Protein AF-A0A3L7NU01-F1 (afdb_monomer_lite)

Structure (mmCIF, N/CA/C/O backbone):
data_AF-A0A3L7NU01-F1
#
_entry.id   AF-A0A3L7NU01-F1
#
loop_
_atom_site.group_PDB
_atom_site.id
_atom_site.type_symbol
_atom_site.label_atom_id
_atom_site.label_alt_id
_atom_site.label_comp_id
_atom_site.label_asym_id
_atom_site.label_entity_id
_atom_site.label_seq_id
_atom_site.pdbx_PDB_ins_code
_atom_site.Cartn_x
_atom_site.Cartn_y
_atom_site.Cartn_z
_atom_site.occupancy
_atom_site.B_iso_or_equiv
_atom_site.auth_seq_id
_atom_site.auth_comp_id
_atom_site.auth_asym_id
_atom_site.auth_atom_id
_atom_site.pdbx_PDB_model_num
ATOM 1 N N . MET A 1 1 ? -46.363 -52.129 36.713 1.00 43.06 1 MET A N 1
ATOM 2 C CA . MET A 1 1 ? -45.275 -52.784 37.466 1.00 43.06 1 MET A CA 1
ATOM 3 C C . MET A 1 1 ? -44.381 -51.685 37.993 1.00 43.06 1 MET A C 1
ATOM 5 O O . MET A 1 1 ? -43.862 -50.905 37.210 1.00 43.06 1 MET A O 1
ATOM 9 N N . ASN A 1 2 ? -44.330 -51.573 39.316 1.00 46.56 2 ASN A N 1
ATOM 10 C CA . ASN A 1 2 ? -43.552 -50.585 40.047 1.00 46.56 2 ASN A CA 1
ATOM 11 C C . ASN A 1 2 ? -42.087 -51.021 40.077 1.00 46.56 2 ASN A C 1
ATOM 13 O O . ASN A 1 2 ? -41.816 -52.174 40.406 1.00 46.56 2 ASN A O 1
ATOM 17 N N . SER A 1 3 ? -41.156 -50.103 39.829 1.00 49.66 3 SER A N 1
ATOM 18 C CA . SER A 1 3 ? -39.856 -50.097 40.503 1.00 49.66 3 SER A CA 1
ATOM 19 C C . SER A 1 3 ? -39.344 -48.665 40.614 1.00 49.66 3 SER A C 1
ATOM 21 O O . SER A 1 3 ? -39.053 -47.995 39.629 1.00 49.66 3 SER A O 1
ATOM 23 N N . ASN A 1 4 ? -39.316 -48.227 41.868 1.00 46.47 4 ASN A N 1
ATOM 24 C CA . ASN A 1 4 ? -38.556 -47.108 42.400 1.00 46.47 4 ASN A CA 1
ATOM 25 C C . ASN A 1 4 ? -37.048 -47.330 42.175 1.00 46.47 4 ASN A C 1
ATOM 27 O O . ASN A 1 4 ? -36.633 -48.481 42.052 1.00 46.47 4 ASN A O 1
ATOM 31 N N . VAL A 1 5 ? -36.251 -46.253 42.270 1.00 43.66 5 VAL A N 1
ATOM 32 C CA . VAL A 1 5 ? -35.108 -46.086 43.20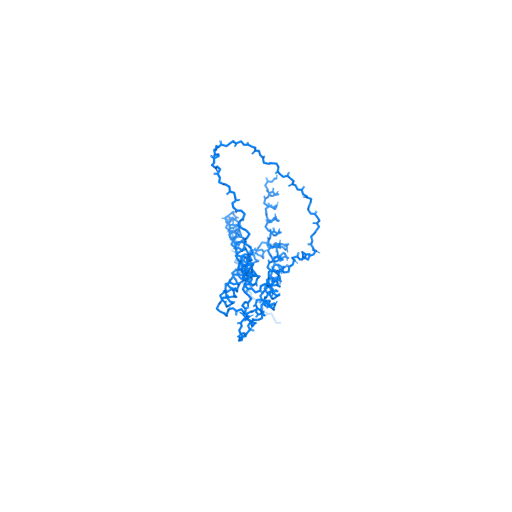9 1.00 43.66 5 VAL A CA 1
ATOM 33 C C . VAL A 1 5 ? -34.009 -45.161 42.634 1.00 43.66 5 VAL A C 1
ATOM 35 O O . VAL A 1 5 ? -33.310 -45.499 41.689 1.00 43.66 5 VAL A O 1
ATOM 38 N N . VAL A 1 6 ? -33.864 -44.024 43.334 1.00 42.28 6 VAL A N 1
ATOM 39 C CA . VAL A 1 6 ? -32.637 -43.286 43.728 1.00 42.28 6 VAL A CA 1
ATOM 40 C C . VAL A 1 6 ? -31.971 -42.292 42.758 1.00 42.28 6 VAL A C 1
ATOM 42 O O . VAL A 1 6 ? -31.114 -42.599 41.940 1.00 42.28 6 VAL A O 1
ATOM 45 N N . VAL A 1 7 ? -32.354 -41.036 43.007 1.00 45.34 7 VAL A N 1
ATOM 46 C CA . VAL A 1 7 ? -31.553 -39.805 43.145 1.00 45.34 7 VAL A CA 1
ATOM 47 C C . VAL A 1 7 ? -30.030 -39.994 43.236 1.00 45.34 7 VAL A C 1
ATOM 49 O O . VAL A 1 7 ? -29.530 -40.583 44.190 1.00 45.34 7 VAL A O 1
ATOM 52 N N . LEU A 1 8 ? -29.294 -39.292 42.370 1.00 38.53 8 LEU A N 1
ATOM 53 C CA . LEU A 1 8 ? -27.986 -38.737 42.721 1.00 38.53 8 LEU A CA 1
ATOM 54 C C . LEU A 1 8 ? -27.921 -37.270 42.268 1.00 38.53 8 LEU A C 1
ATOM 56 O O . LEU A 1 8 ? -27.623 -36.953 41.121 1.00 38.53 8 LEU A O 1
ATOM 60 N N . MET A 1 9 ? -28.249 -36.380 43.203 1.00 48.00 9 MET A N 1
ATOM 61 C CA . MET A 1 9 ? -27.916 -34.957 43.155 1.00 48.00 9 MET A CA 1
ATOM 62 C C . MET A 1 9 ? -26.399 -34.819 43.318 1.00 48.00 9 MET A C 1
ATOM 64 O O . MET A 1 9 ? -25.886 -34.985 44.423 1.00 48.00 9 MET A O 1
ATOM 68 N N . ILE A 1 10 ? -25.686 -34.508 42.236 1.00 47.97 10 ILE A N 1
ATOM 69 C CA . ILE A 1 10 ? -24.324 -33.973 42.316 1.00 47.97 10 ILE A CA 1
ATOM 70 C C . ILE A 1 10 ? -24.407 -32.483 41.992 1.00 47.97 10 ILE A C 1
ATOM 72 O O . ILE A 1 10 ? -24.297 -32.058 40.844 1.00 47.97 10 ILE A O 1
ATOM 76 N N . SER A 1 11 ? -24.608 -31.687 43.035 1.00 46.66 11 SER A N 1
ATOM 77 C CA . SER A 1 11 ? -24.419 -30.241 43.001 1.00 46.66 11 SER A CA 1
ATOM 78 C C . SER A 1 11 ? -22.919 -29.949 43.067 1.00 46.66 11 SER A C 1
ATOM 80 O O . SER A 1 11 ? -22.377 -29.745 44.152 1.00 46.66 11 SER A O 1
ATOM 82 N N . VAL A 1 12 ? -22.221 -29.942 41.925 1.00 46.53 12 VAL A N 1
ATOM 83 C CA . VAL A 1 12 ? -20.895 -29.308 41.865 1.00 46.53 12 VAL A CA 1
ATOM 84 C C . VAL A 1 12 ? -21.121 -27.811 41.718 1.00 46.53 12 VAL A C 1
ATOM 86 O O . VAL A 1 12 ? -21.332 -27.296 40.623 1.00 46.53 12 VAL A O 1
ATOM 89 N N . GLY A 1 13 ? -21.106 -27.110 42.849 1.00 44.59 13 GLY A N 1
ATOM 90 C CA . GLY A 1 13 ? -20.962 -25.664 42.860 1.00 44.59 13 GLY A CA 1
ATOM 91 C C . GLY A 1 13 ? -19.586 -25.290 42.320 1.00 44.59 13 GLY A C 1
ATOM 92 O O . GLY A 1 13 ? -18.616 -25.263 43.072 1.00 44.59 13 GLY A O 1
ATOM 93 N N . LEU A 1 14 ? -19.498 -24.977 41.026 1.00 42.03 14 LEU A N 1
ATOM 94 C CA . LEU A 1 14 ? -18.455 -24.084 40.534 1.00 42.03 14 LEU A CA 1
ATOM 95 C C . LEU A 1 14 ? -18.899 -22.653 40.828 1.00 42.03 14 LEU A C 1
ATOM 97 O O . LEU A 1 14 ? -19.423 -21.945 39.972 1.00 42.03 14 LEU A O 1
ATOM 101 N N . SER A 1 15 ? -18.667 -22.222 42.063 1.00 46.59 15 SER A N 1
ATOM 102 C CA . SER A 1 15 ? -18.513 -20.801 42.344 1.00 46.59 15 SER A CA 1
ATOM 103 C C . SER A 1 15 ? -17.191 -20.372 41.716 1.00 46.59 15 SER A C 1
ATOM 105 O O . SER A 1 15 ? -16.146 -20.408 42.361 1.00 46.59 15 SER A O 1
ATOM 107 N N . ALA A 1 16 ? -17.221 -20.019 40.431 1.00 43.09 16 ALA A N 1
ATOM 108 C CA . ALA A 1 16 ? -16.143 -19.258 39.827 1.00 43.09 16 ALA A CA 1
ATOM 109 C C . ALA A 1 16 ? -16.146 -17.884 40.500 1.00 43.09 16 ALA A C 1
ATOM 111 O O . ALA A 1 16 ? -16.903 -16.986 40.139 1.00 43.09 16 ALA A O 1
ATOM 112 N N . SER A 1 17 ? -15.330 -17.734 41.537 1.00 42.94 17 SER A N 1
ATOM 113 C CA . SER A 1 17 ? -14.959 -16.436 42.076 1.00 42.94 17 SER A CA 1
ATOM 114 C C . SER A 1 17 ? -14.142 -15.697 41.015 1.00 42.94 17 SER A C 1
ATOM 116 O O . SER A 1 17 ? -12.916 -15.712 41.039 1.00 42.94 17 SER A O 1
ATOM 118 N N . VAL A 1 18 ? -14.827 -15.057 40.064 1.00 47.28 18 VAL A N 1
ATOM 119 C CA . VAL A 1 18 ? -14.251 -14.020 39.201 1.00 47.28 18 VAL A CA 1
ATOM 120 C C . VAL A 1 18 ? -14.257 -12.727 40.011 1.00 4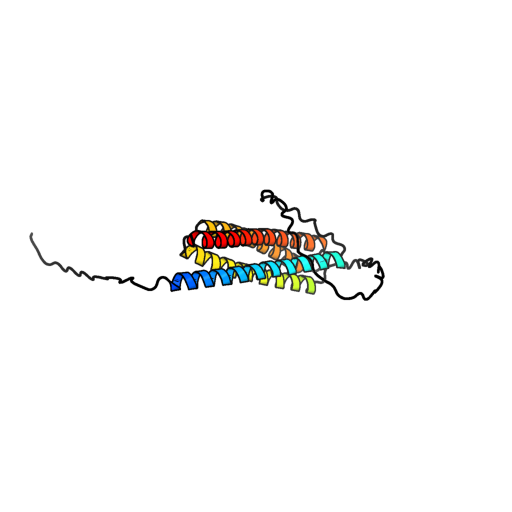7.28 18 VAL A C 1
ATOM 122 O O . VAL A 1 18 ? -15.069 -11.831 39.811 1.00 47.28 18 VAL A O 1
ATOM 125 N N . ALA A 1 19 ? -13.390 -12.668 41.015 1.00 46.78 19 ALA A N 1
ATOM 126 C CA . ALA A 1 19 ? -13.180 -11.476 41.817 1.00 46.78 19 ALA A CA 1
ATOM 127 C C . ALA A 1 19 ? -11.696 -11.114 41.747 1.00 46.78 19 ALA A C 1
ATOM 129 O O . ALA A 1 19 ? -10.868 -11.725 42.414 1.00 46.78 19 ALA A O 1
ATOM 130 N N . GLY A 1 20 ? -11.383 -10.111 40.920 1.00 44.59 20 GLY A N 1
ATOM 131 C CA . GLY A 1 20 ? -10.143 -9.341 41.029 1.00 44.59 20 GLY A CA 1
ATOM 132 C C . GLY A 1 20 ? -8.991 -9.735 40.102 1.00 44.59 20 GLY A C 1
ATOM 133 O O . GLY A 1 20 ? -7.908 -10.039 40.583 1.00 44.59 20 GLY A O 1
ATOM 134 N N . ALA A 1 21 ? -9.178 -9.648 38.783 1.00 47.44 21 ALA A N 1
ATOM 135 C CA . ALA A 1 21 ? -8.068 -9.541 37.824 1.00 47.44 21 ALA A CA 1
ATOM 136 C C . ALA A 1 21 ? -8.483 -8.742 36.569 1.00 47.44 21 ALA A C 1
ATOM 138 O O . ALA A 1 21 ? -8.268 -9.181 35.449 1.00 47.44 21 ALA A O 1
ATOM 139 N N . ALA A 1 22 ? -9.146 -7.594 36.741 1.00 49.34 22 ALA A N 1
ATOM 140 C CA . ALA A 1 22 ? -9.715 -6.823 35.627 1.00 49.34 22 ALA A CA 1
ATOM 141 C C . ALA A 1 22 ? -9.116 -5.425 35.331 1.00 49.34 22 ALA A C 1
ATOM 143 O O . ALA A 1 22 ? -9.451 -4.900 34.274 1.00 49.34 22 ALA A O 1
ATOM 144 N N . PRO A 1 23 ? -8.228 -4.798 36.137 1.00 48.06 23 PRO A N 1
ATOM 145 C CA . PRO A 1 23 ? -7.626 -3.528 35.709 1.00 48.06 23 PRO A CA 1
ATOM 146 C C . PRO A 1 23 ? -6.405 -3.712 34.784 1.00 48.06 23 PRO A C 1
ATOM 148 O O . PRO A 1 23 ? -6.137 -2.859 33.945 1.00 48.06 23 PRO A O 1
ATOM 151 N N . ASP A 1 24 ? -5.678 -4.831 34.892 1.00 54.47 24 ASP A N 1
ATOM 152 C CA . ASP A 1 24 ? -4.425 -5.056 34.144 1.00 54.47 24 ASP A CA 1
ATOM 153 C C . ASP A 1 24 ? -4.649 -5.674 32.748 1.00 54.47 24 ASP A C 1
ATOM 155 O O . ASP A 1 24 ? -3.907 -5.385 31.811 1.00 54.47 24 ASP A O 1
ATOM 159 N N . ALA A 1 25 ? -5.706 -6.479 32.569 1.00 55.03 25 ALA A N 1
ATOM 160 C CA . ALA A 1 25 ? -6.044 -7.055 31.264 1.00 55.03 25 ALA A CA 1
ATOM 161 C C . ALA A 1 25 ? -6.378 -5.956 30.242 1.00 55.03 25 ALA A C 1
ATOM 163 O O . ALA A 1 25 ? -5.785 -5.927 29.168 1.00 55.03 25 ALA A O 1
ATOM 164 N N . GLY A 1 26 ? -7.224 -4.987 30.613 1.00 54.28 26 GLY A N 1
ATOM 165 C CA . GLY A 1 26 ? -7.547 -3.843 29.754 1.00 54.28 26 GLY A CA 1
ATOM 166 C C . GLY A 1 26 ? -6.338 -2.951 29.447 1.00 54.28 26 GLY A C 1
ATOM 167 O O . GLY A 1 26 ? -6.179 -2.504 28.313 1.00 54.28 26 GLY A O 1
ATOM 168 N N . ALA A 1 27 ? -5.436 -2.741 30.414 1.00 58.25 27 ALA A N 1
ATOM 169 C CA . ALA A 1 27 ? -4.220 -1.948 30.214 1.00 58.25 27 ALA A CA 1
ATOM 170 C C . ALA A 1 27 ? -3.219 -2.630 29.260 1.00 58.25 27 ALA A C 1
ATOM 172 O O . ALA A 1 27 ? -2.665 -1.985 28.368 1.00 58.25 27 ALA A O 1
ATOM 173 N N . LYS A 1 28 ? -3.019 -3.949 29.394 1.00 60.44 28 LYS A N 1
ATOM 174 C CA . LYS A 1 28 ? -2.179 -4.748 28.482 1.00 60.44 28 LYS A CA 1
ATOM 175 C C . LYS A 1 28 ? -2.759 -4.835 27.077 1.00 60.44 28 LYS A C 1
ATOM 177 O O . LYS A 1 28 ? -2.008 -4.806 26.098 1.00 60.44 28 LYS A O 1
ATOM 182 N N . ALA A 1 29 ? -4.080 -4.927 26.977 1.00 60.31 29 ALA A N 1
ATOM 183 C CA . ALA A 1 29 ? -4.765 -5.018 25.702 1.00 60.31 29 ALA A CA 1
ATOM 184 C C . ALA A 1 29 ? -4.715 -3.670 24.948 1.00 60.31 29 ALA A C 1
ATOM 186 O O . ALA A 1 29 ? -4.251 -3.634 23.807 1.00 60.31 29 ALA A O 1
ATOM 187 N N . ARG A 1 30 ? -4.970 -2.544 25.639 1.00 66.56 30 ARG A N 1
ATOM 188 C CA . ARG A 1 30 ? -4.733 -1.179 25.118 1.00 66.56 30 ARG A CA 1
ATOM 189 C C . ARG A 1 30 ? -3.277 -0.947 24.698 1.00 66.56 30 ARG A C 1
ATOM 191 O O . ARG A 1 30 ? -3.017 -0.427 23.616 1.00 66.56 30 ARG A O 1
ATOM 198 N N . GLY A 1 31 ? -2.310 -1.378 25.513 1.00 71.50 31 GLY A N 1
ATOM 199 C CA . GLY A 1 31 ? -0.884 -1.263 25.184 1.00 71.50 31 GLY A CA 1
ATOM 200 C C . GLY A 1 31 ? -0.494 -2.046 23.924 1.00 71.50 31 GLY A C 1
ATOM 201 O O . GLY A 1 31 ? 0.266 -1.550 23.091 1.00 71.50 31 GLY A O 1
ATOM 202 N N . SER A 1 32 ? -1.059 -3.243 23.749 1.00 71.19 32 SER A N 1
ATOM 203 C CA . SER A 1 32 ? -0.844 -4.068 22.555 1.00 71.19 32 SER A CA 1
ATOM 204 C C . SER A 1 32 ? -1.451 -3.423 21.310 1.00 71.19 32 SER A C 1
ATOM 206 O O . SER A 1 32 ? -0.810 -3.393 20.261 1.00 71.19 32 SER A O 1
ATOM 208 N N . TYR A 1 33 ? -2.653 -2.857 21.427 1.00 77.31 33 TYR A N 1
ATOM 209 C CA . TYR A 1 33 ? -3.304 -2.162 20.323 1.00 77.31 33 TYR A CA 1
ATOM 210 C C . TYR A 1 33 ? -2.505 -0.941 19.852 1.00 77.31 33 TYR A C 1
ATOM 212 O O . TYR A 1 33 ? -2.214 -0.819 18.661 1.00 77.31 33 TYR A O 1
ATOM 220 N N . ASN A 1 34 ? -2.061 -0.096 20.788 1.00 77.69 34 ASN A N 1
ATOM 221 C CA . ASN A 1 34 ? -1.233 1.078 20.493 1.00 77.69 34 ASN A CA 1
ATOM 222 C C . ASN A 1 34 ? 0.090 0.694 19.819 1.00 77.69 34 ASN A C 1
ATOM 224 O O . ASN A 1 34 ? 0.524 1.350 18.870 1.00 77.69 34 ASN A O 1
ATOM 228 N N . PHE A 1 35 ? 0.713 -0.404 20.255 1.00 80.62 35 PHE A N 1
ATOM 229 C CA . PHE A 1 35 ? 1.929 -0.917 19.627 1.00 80.62 35 PHE A CA 1
ATOM 230 C C . PHE A 1 35 ? 1.696 -1.330 18.166 1.00 80.62 35 PHE A C 1
ATOM 232 O O . PHE A 1 35 ? 2.491 -0.978 17.287 1.00 80.62 35 PHE A O 1
ATOM 239 N N . TYR A 1 36 ? 0.614 -2.064 17.884 1.00 82.69 36 TYR A N 1
ATOM 240 C CA . TYR A 1 36 ? 0.319 -2.510 16.521 1.00 82.69 36 TYR A CA 1
ATOM 241 C C . TYR A 1 36 ? -0.104 -1.371 15.607 1.00 82.69 36 TYR A C 1
ATOM 243 O O . TYR A 1 36 ? 0.368 -1.346 14.477 1.00 82.69 36 TYR A O 1
ATOM 251 N N . SER A 1 37 ? -0.882 -0.418 16.117 1.00 82.25 37 SER A N 1
ATOM 252 C CA . SER A 1 37 ? -1.244 0.823 15.429 1.00 82.25 37 SER A CA 1
ATOM 253 C C . SER A 1 37 ? -0.015 1.638 15.000 1.00 82.25 37 SER A C 1
ATOM 255 O O . SER A 1 37 ? 0.131 2.026 13.837 1.00 82.25 37 SER A O 1
ATOM 257 N N . HIS A 1 38 ? 0.918 1.877 15.925 1.00 86.19 38 HIS A N 1
ATOM 258 C CA . HIS A 1 38 ? 2.113 2.654 15.611 1.00 86.19 38 HIS A CA 1
ATOM 259 C C . HIS A 1 38 ? 3.001 1.915 14.598 1.00 86.19 38 HIS A C 1
ATOM 261 O O . HIS A 1 38 ? 3.530 2.503 13.653 1.00 86.19 38 HIS A O 1
ATOM 267 N N . SER A 1 39 ? 3.107 0.592 14.752 1.00 85.50 39 SER A N 1
ATOM 268 C CA . SER A 1 39 ? 3.848 -0.263 13.822 1.00 85.50 39 SER A CA 1
ATOM 269 C C . SER A 1 39 ? 3.220 -0.288 12.423 1.00 85.50 39 SER A C 1
ATOM 271 O O . SER A 1 39 ? 3.949 -0.235 11.427 1.00 85.50 39 SER A O 1
ATOM 273 N N . SER A 1 40 ? 1.885 -0.330 12.312 1.00 85.50 40 SER A N 1
ATOM 274 C CA . SER A 1 40 ? 1.198 -0.245 11.020 1.00 85.50 40 SER A CA 1
ATOM 275 C C . SER A 1 40 ? 1.388 1.116 10.373 1.00 85.50 40 SER A C 1
ATOM 277 O O . SER A 1 40 ? 1.691 1.149 9.186 1.00 85.50 40 SER A O 1
ATOM 279 N N . HIS A 1 41 ? 1.302 2.219 11.120 1.00 90.38 41 HIS A N 1
ATOM 280 C CA . HIS A 1 41 ? 1.518 3.561 10.567 1.00 90.38 41 HIS A CA 1
ATOM 281 C C . HIS A 1 41 ? 2.920 3.723 9.951 1.00 90.38 41 HIS A C 1
ATOM 283 O O . HIS A 1 41 ? 3.067 4.214 8.827 1.00 90.38 41 HIS A O 1
ATOM 289 N N . ASN A 1 42 ? 3.953 3.234 10.645 1.00 90.56 42 ASN A N 1
ATOM 290 C CA . ASN A 1 42 ? 5.322 3.237 10.124 1.00 90.56 42 ASN A CA 1
ATOM 291 C C . ASN A 1 42 ? 5.453 2.347 8.878 1.00 90.56 42 ASN A C 1
ATOM 293 O O . ASN A 1 42 ? 6.108 2.725 7.910 1.00 90.56 42 ASN A O 1
ATOM 297 N N . SER A 1 43 ? 4.780 1.194 8.869 1.00 91.94 43 SER A N 1
ATOM 298 C CA . SER A 1 43 ? 4.789 0.277 7.723 1.00 91.94 43 SER A CA 1
ATOM 299 C C . SER A 1 43 ? 4.055 0.858 6.506 1.00 91.94 43 SER A C 1
ATOM 301 O O . SER A 1 43 ? 4.545 0.727 5.390 1.00 91.94 43 SER A O 1
ATOM 303 N N . PHE A 1 44 ? 2.931 1.559 6.700 1.00 94.00 44 PHE A N 1
ATOM 304 C CA . PHE A 1 44 ? 2.251 2.307 5.635 1.00 94.00 44 PHE A CA 1
ATOM 305 C C . PHE A 1 44 ? 3.158 3.379 5.036 1.00 94.00 44 PHE A C 1
ATOM 307 O O . PHE A 1 44 ? 3.257 3.491 3.815 1.00 94.00 44 PHE A O 1
ATOM 314 N N . SER A 1 45 ? 3.844 4.139 5.890 1.00 92.88 45 SER A N 1
ATOM 315 C CA . SER A 1 45 ? 4.779 5.178 5.452 1.00 92.88 45 SER A CA 1
ATOM 316 C C . SER A 1 45 ? 5.943 4.588 4.652 1.00 92.88 45 SER A C 1
ATOM 318 O O . SER A 1 45 ? 6.284 5.119 3.598 1.00 92.88 45 SER A O 1
ATOM 320 N N . SER A 1 46 ? 6.497 3.455 5.098 1.00 93.25 46 SER A N 1
ATOM 321 C CA . SER A 1 46 ? 7.547 2.715 4.383 1.00 93.25 46 SER A CA 1
ATOM 322 C C . SER A 1 46 ? 7.077 2.227 3.012 1.00 93.25 46 SER A C 1
ATOM 324 O O . SER A 1 46 ? 7.687 2.569 2.001 1.00 93.25 46 SER A O 1
ATOM 326 N N . ALA A 1 47 ? 5.933 1.532 2.951 1.00 95.00 47 ALA A N 1
ATOM 327 C CA . ALA A 1 47 ? 5.372 1.019 1.700 1.00 95.00 47 ALA A CA 1
ATOM 328 C C . ALA A 1 47 ? 5.157 2.139 0.672 1.00 95.00 47 ALA A C 1
ATOM 330 O O . ALA A 1 47 ? 5.466 1.997 -0.512 1.00 95.00 47 ALA A O 1
ATOM 331 N N . ARG A 1 48 ? 4.643 3.280 1.145 1.00 95.69 48 ARG A N 1
ATOM 332 C CA . ARG A 1 48 ? 4.426 4.466 0.318 1.00 95.69 48 ARG A CA 1
ATOM 333 C C . ARG A 1 48 ? 5.732 5.102 -0.144 1.00 95.69 48 ARG A C 1
ATOM 335 O O . ARG A 1 48 ? 5.843 5.444 -1.312 1.00 95.69 48 ARG A O 1
ATOM 342 N N . SER A 1 49 ? 6.724 5.203 0.735 1.00 94.75 49 SER A N 1
ATOM 343 C CA . SER A 1 49 ? 8.059 5.695 0.384 1.00 94.75 49 SER A CA 1
ATOM 344 C C . SER A 1 49 ? 8.714 4.824 -0.694 1.00 94.75 49 SER A C 1
ATOM 346 O O . SER A 1 49 ? 9.271 5.353 -1.650 1.00 94.75 49 SER A O 1
ATOM 348 N N . HIS A 1 50 ? 8.600 3.494 -0.597 1.00 94.94 50 HIS A N 1
ATOM 349 C CA . HIS A 1 50 ? 9.138 2.576 -1.605 1.00 94.94 50 HIS A CA 1
ATOM 350 C C . HIS A 1 50 ? 8.461 2.741 -2.970 1.00 94.94 50 HIS A C 1
ATOM 352 O O . HIS A 1 50 ? 9.152 2.870 -3.981 1.00 94.94 50 HIS A O 1
ATOM 358 N N . VAL A 1 51 ? 7.123 2.792 -3.020 1.00 95.81 51 VAL A N 1
ATOM 359 C CA . VAL A 1 51 ? 6.423 2.971 -4.302 1.00 95.81 51 VAL A CA 1
ATOM 360 C C . VAL A 1 51 ? 6.656 4.367 -4.888 1.00 95.81 51 VAL A C 1
ATOM 362 O O . VAL A 1 51 ? 6.907 4.479 -6.082 1.00 95.81 51 VAL A O 1
ATOM 365 N N . GLU A 1 52 ? 6.653 5.425 -4.070 1.00 94.88 52 GLU A N 1
ATOM 366 C CA . GLU A 1 52 ? 6.935 6.798 -4.514 1.00 94.88 52 GLU A CA 1
ATOM 367 C C . GLU A 1 52 ? 8.389 6.932 -5.001 1.00 94.88 52 GLU A C 1
ATOM 369 O O . GLU A 1 52 ? 8.633 7.554 -6.034 1.00 94.88 52 GLU A O 1
ATOM 374 N N . GLY A 1 53 ? 9.344 6.279 -4.331 1.00 94.50 53 GLY A N 1
ATOM 375 C CA . GLY A 1 53 ? 10.741 6.207 -4.765 1.00 94.50 53 GLY A CA 1
ATOM 376 C C . GLY A 1 53 ? 10.902 5.506 -6.114 1.00 94.50 53 GLY A C 1
ATOM 377 O O . GLY A 1 53 ? 11.596 6.014 -6.994 1.00 94.50 53 GLY A O 1
ATOM 378 N N . TYR A 1 54 ? 10.200 4.389 -6.324 1.00 95.56 54 TYR A N 1
ATOM 379 C CA . TYR A 1 54 ? 10.199 3.699 -7.615 1.00 95.56 54 TYR A CA 1
ATOM 380 C C . TYR A 1 54 ? 9.562 4.548 -8.727 1.00 95.56 54 TYR A C 1
ATOM 382 O O . TYR A 1 54 ? 10.096 4.635 -9.832 1.00 95.56 54 TYR A O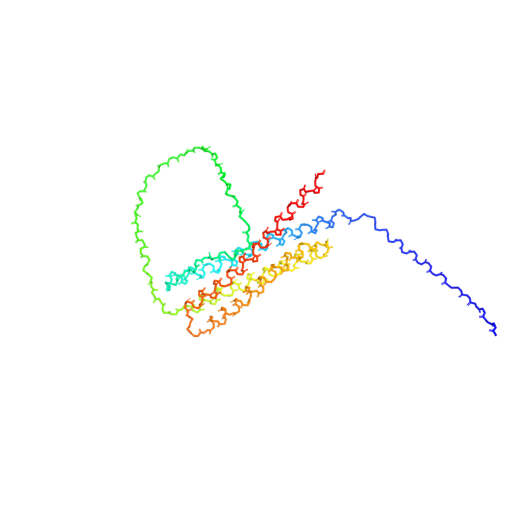 1
ATOM 390 N N . GLN A 1 55 ? 8.460 5.245 -8.438 1.00 95.38 55 GLN A N 1
ATOM 391 C CA . GLN A 1 55 ? 7.858 6.197 -9.376 1.00 95.38 55 GLN A CA 1
ATOM 392 C C . GLN A 1 55 ? 8.811 7.357 -9.710 1.00 95.38 55 GLN A C 1
ATOM 394 O O . GLN A 1 55 ? 8.902 7.745 -10.873 1.00 95.38 55 GLN A O 1
ATOM 399 N N . GLY A 1 56 ? 9.555 7.872 -8.726 1.00 93.62 56 GLY A N 1
ATOM 400 C CA . GLY A 1 56 ? 10.607 8.871 -8.935 1.00 93.62 56 GLY A CA 1
ATOM 401 C C . GLY A 1 56 ? 11.701 8.363 -9.873 1.00 93.62 56 GLY A C 1
ATOM 402 O O . GLY A 1 56 ? 12.007 9.012 -10.868 1.00 93.62 56 GLY A O 1
ATOM 403 N N . TYR A 1 57 ? 12.194 7.144 -9.647 1.00 93.50 57 TYR A N 1
ATOM 404 C CA . TYR A 1 57 ? 13.144 6.492 -10.551 1.00 93.50 57 TYR A CA 1
ATOM 405 C C . TYR A 1 57 ? 12.606 6.386 -11.990 1.00 93.50 57 TYR A C 1
ATOM 407 O O . TYR A 1 57 ? 13.322 6.712 -12.939 1.00 93.50 57 TYR A O 1
ATOM 415 N N . LEU A 1 58 ? 11.342 5.980 -12.169 1.00 92.81 58 LEU A N 1
ATOM 416 C CA . LEU A 1 58 ? 10.714 5.883 -13.492 1.00 92.81 58 LEU A CA 1
ATOM 417 C C . LEU A 1 58 ? 10.572 7.247 -14.179 1.00 92.81 58 LEU A C 1
ATOM 419 O O . LEU A 1 58 ? 10.724 7.357 -15.398 1.00 92.81 58 LEU A O 1
ATOM 423 N N . HIS A 1 59 ? 10.271 8.286 -13.407 1.00 92.31 59 HIS A N 1
ATOM 424 C CA . HIS A 1 59 ? 10.191 9.648 -13.907 1.00 92.31 59 HIS A CA 1
ATOM 425 C C . HIS A 1 59 ? 11.566 10.165 -14.341 1.00 92.31 59 HIS A C 1
ATOM 427 O O . HIS A 1 59 ? 11.724 10.594 -15.483 1.00 92.31 59 HIS A O 1
ATOM 433 N N . ASP A 1 60 ? 12.564 10.063 -13.469 1.00 90.44 60 ASP A N 1
ATOM 434 C CA . ASP A 1 60 ? 13.879 10.668 -13.678 1.00 90.44 60 ASP A CA 1
ATOM 435 C C . ASP A 1 60 ? 14.693 9.917 -14.742 1.00 90.44 60 ASP A C 1
ATOM 437 O O . ASP A 1 60 ? 15.366 10.536 -15.566 1.00 90.44 60 ASP A O 1
ATOM 441 N N . THR A 1 61 ? 14.579 8.585 -14.778 1.00 89.69 61 THR A N 1
ATOM 442 C CA . THR A 1 61 ? 15.356 7.717 -15.684 1.00 89.69 61 THR A CA 1
ATOM 443 C C . THR A 1 61 ? 14.658 7.468 -17.018 1.00 89.69 61 THR A C 1
ATOM 445 O O . THR A 1 61 ? 15.305 7.152 -18.009 1.00 89.69 61 THR A O 1
ATOM 448 N N . HIS A 1 62 ? 13.328 7.570 -17.084 1.00 89.38 62 HIS A N 1
ATOM 449 C CA . HIS A 1 62 ? 12.584 7.222 -18.302 1.00 89.38 62 HIS A CA 1
ATOM 450 C C . HIS A 1 62 ? 11.640 8.329 -18.787 1.00 89.38 62 HIS A C 1
ATOM 452 O O . HIS A 1 62 ? 10.923 8.133 -19.772 1.00 89.38 62 HIS A O 1
ATOM 458 N N . GLY A 1 63 ? 11.620 9.491 -18.126 1.00 87.75 63 GLY A N 1
ATOM 459 C CA . GLY A 1 63 ? 10.775 10.628 -18.497 1.00 87.75 63 GLY A CA 1
ATOM 460 C C . GLY A 1 63 ? 9.278 10.333 -18.398 1.00 87.75 63 GLY A C 1
ATOM 461 O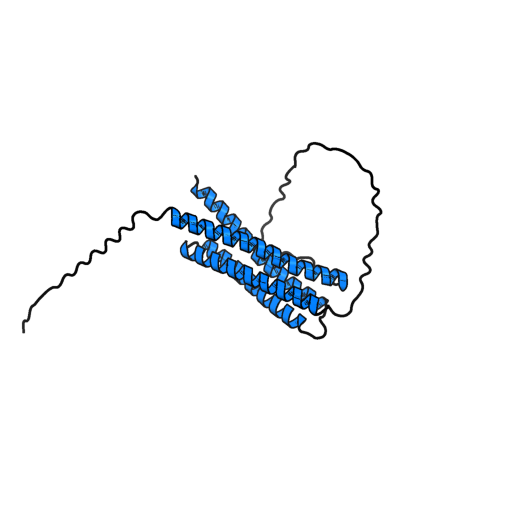 O . GLY A 1 63 ? 8.471 10.964 -19.086 1.00 87.75 63 GLY A O 1
ATOM 462 N N . VAL A 1 64 ? 8.882 9.330 -17.607 1.00 88.50 64 VAL A N 1
ATOM 463 C CA . VAL A 1 64 ? 7.473 8.966 -17.456 1.00 88.50 64 VAL A CA 1
ATOM 464 C C . VAL A 1 64 ? 6.826 9.920 -16.465 1.00 88.50 64 VAL A C 1
ATOM 466 O O . VAL A 1 64 ? 7.165 9.921 -15.287 1.00 88.50 64 VAL A O 1
ATOM 469 N N . ALA A 1 65 ? 5.862 10.715 -16.929 1.00 85.81 65 ALA A N 1
ATOM 470 C CA . ALA A 1 65 ? 5.113 11.614 -16.061 1.00 85.81 65 ALA A CA 1
ATOM 471 C C . ALA A 1 65 ? 4.447 10.840 -14.912 1.00 85.81 65 ALA A C 1
ATOM 473 O O . ALA A 1 65 ? 3.713 9.875 -15.148 1.00 85.81 65 ALA A O 1
ATOM 474 N N . VAL A 1 66 ? 4.672 11.297 -13.680 1.00 82.75 66 VAL A N 1
ATOM 475 C CA . VAL A 1 66 ? 3.939 10.799 -12.516 1.00 82.75 66 VAL A CA 1
ATOM 476 C C . VAL A 1 66 ? 2.494 11.294 -12.641 1.00 82.75 66 VAL A C 1
ATOM 478 O O . VAL A 1 66 ? 2.280 12.505 -12.760 1.00 82.75 66 VAL A O 1
ATOM 481 N N . PRO A 1 67 ? 1.487 10.402 -12.659 1.00 78.69 67 PRO A N 1
ATOM 482 C CA . PRO A 1 67 ? 0.096 10.820 -12.753 1.00 78.69 67 PRO A CA 1
ATOM 483 C C . PRO A 1 67 ? -0.256 11.747 -11.589 1.00 78.69 67 PRO A C 1
ATOM 485 O O . PRO A 1 67 ? 0.005 11.422 -10.429 1.00 78.69 67 PRO A O 1
ATOM 488 N N . ALA A 1 68 ? -0.880 12.889 -11.889 1.00 68.44 68 ALA A N 1
ATOM 489 C CA . ALA A 1 68 ? -1.423 13.752 -10.851 1.00 68.44 68 ALA A CA 1
ATOM 490 C C . ALA A 1 68 ? -2.416 12.943 -10.010 1.00 68.44 68 ALA A C 1
ATOM 492 O O . ALA A 1 68 ? -3.379 12.377 -10.536 1.00 68.44 68 ALA A O 1
ATOM 493 N N . HIS A 1 69 ? -2.168 12.877 -8.705 1.00 58.91 69 HIS A N 1
ATOM 494 C CA . HIS A 1 69 ? -3.039 12.166 -7.785 1.00 58.91 69 HIS A CA 1
ATOM 495 C C . HIS A 1 69 ? -4.422 12.809 -7.831 1.00 58.91 69 HIS A C 1
ATOM 497 O O . HIS A 1 69 ? -4.606 13.949 -7.407 1.00 58.91 69 HIS A O 1
ATOM 503 N N . THR A 1 70 ? -5.399 12.090 -8.374 1.00 43.38 70 THR A N 1
ATOM 504 C CA . THR A 1 70 ? -6.800 12.472 -8.252 1.00 43.38 70 THR A CA 1
ATOM 505 C C . THR A 1 70 ? -7.272 11.849 -6.946 1.00 43.38 70 THR A C 1
ATOM 507 O O . THR A 1 70 ? -7.420 10.626 -6.895 1.00 43.38 70 THR A O 1
ATOM 510 N N . PRO A 1 71 ? -7.450 12.619 -5.855 1.00 43.44 71 PRO A N 1
ATOM 511 C CA . PRO A 1 71 ? -8.054 12.057 -4.660 1.00 43.44 71 PRO A CA 1
ATOM 512 C C . PRO A 1 71 ? -9.418 11.509 -5.078 1.00 43.44 71 PRO A C 1
ATOM 514 O O . PRO A 1 71 ? -10.266 12.255 -5.568 1.00 43.44 71 PRO A O 1
ATOM 517 N N . THR A 1 72 ? -9.618 10.196 -4.945 1.00 37.53 72 THR A N 1
ATOM 518 C CA . THR A 1 72 ? -10.951 9.615 -5.106 1.00 37.53 72 THR A CA 1
ATOM 519 C C . THR A 1 72 ? -11.804 10.251 -4.018 1.00 37.53 72 THR A C 1
ATOM 521 O O . THR A 1 72 ? -11.600 10.009 -2.830 1.00 37.53 72 THR A O 1
ATOM 524 N N . ALA A 1 73 ? -12.668 11.177 -4.431 1.00 35.78 73 ALA A N 1
ATOM 525 C CA . ALA A 1 73 ? -13.455 12.014 -3.549 1.00 35.78 73 ALA A CA 1
ATOM 526 C C . ALA A 1 73 ? -14.448 11.148 -2.766 1.00 35.78 73 ALA A C 1
ATOM 528 O O . ALA A 1 73 ? -15.567 10.879 -3.190 1.00 35.78 73 ALA A O 1
ATOM 529 N N . THR A 1 74 ? -14.031 10.700 -1.590 1.00 41.41 74 THR A N 1
ATOM 530 C CA . THR A 1 74 ? -14.926 10.332 -0.495 1.00 41.41 74 THR A CA 1
ATOM 531 C C . THR A 1 74 ? -14.361 10.939 0.785 1.00 41.41 74 THR A C 1
ATOM 533 O O . THR A 1 74 ? -13.949 10.242 1.704 1.00 41.41 74 THR A O 1
ATOM 536 N N . ALA A 1 75 ? -14.277 12.272 0.818 1.00 32.72 75 ALA A N 1
ATOM 537 C CA . ALA A 1 75 ? -14.080 13.037 2.043 1.00 32.72 75 ALA A CA 1
ATOM 538 C C . ALA A 1 75 ? -14.595 14.477 1.866 1.00 32.72 75 ALA A C 1
ATOM 540 O O . ALA A 1 75 ? -14.198 15.203 0.958 1.00 32.72 75 ALA A O 1
ATOM 541 N N . VAL A 1 76 ? -15.521 14.833 2.754 1.00 37.34 76 VAL A N 1
ATOM 542 C CA . VAL A 1 76 ? -16.124 16.147 3.034 1.00 37.34 76 VAL A CA 1
ATOM 543 C C . VAL A 1 76 ? -15.029 17.201 3.322 1.00 37.34 76 VAL A C 1
ATOM 545 O O . VAL A 1 76 ? -13.969 16.829 3.828 1.00 37.34 76 VAL A O 1
ATOM 548 N N . PRO A 1 77 ? -15.233 18.501 3.014 1.00 39.97 77 PRO A N 1
ATOM 549 C CA . PRO A 1 77 ? -14.171 19.508 3.078 1.00 39.97 77 PRO A CA 1
ATOM 550 C C . PRO A 1 77 ? -13.712 19.795 4.514 1.00 39.97 77 PRO A C 1
ATOM 552 O O . PRO A 1 77 ? -14.511 20.190 5.362 1.00 39.97 77 PRO A O 1
ATOM 555 N N . ALA A 1 78 ? -12.407 19.674 4.767 1.00 35.00 78 ALA A N 1
ATOM 556 C CA . ALA A 1 78 ? -11.774 20.224 5.960 1.00 35.00 78 ALA A CA 1
ATOM 557 C C . ALA A 1 78 ? -11.280 21.645 5.661 1.00 35.00 78 ALA A C 1
ATOM 559 O O . ALA A 1 78 ? -10.437 21.866 4.791 1.00 35.00 78 ALA A O 1
ATOM 560 N N . ALA A 1 79 ? -11.854 22.602 6.384 1.00 34.84 79 ALA A N 1
ATOM 561 C CA . ALA A 1 79 ? -11.459 23.997 6.390 1.00 34.84 79 ALA A CA 1
ATOM 562 C C . ALA A 1 79 ? -9.996 24.166 6.832 1.00 34.84 79 ALA A C 1
ATOM 564 O O . ALA A 1 79 ? -9.531 23.534 7.781 1.00 34.84 79 ALA A O 1
ATOM 565 N N . SER A 1 80 ? -9.294 25.062 6.144 1.00 40.25 80 SER A N 1
ATOM 566 C CA . SER A 1 80 ? -7.925 25.473 6.429 1.00 40.25 80 SER A CA 1
ATOM 567 C C . SER A 1 80 ? -7.816 26.115 7.814 1.00 40.25 80 SER A C 1
ATOM 569 O O . SER A 1 80 ? -8.384 27.180 8.052 1.00 40.25 80 SER A O 1
ATOM 571 N N . VAL A 1 81 ? -7.037 25.513 8.714 1.00 34.50 81 VAL A N 1
ATOM 572 C CA . VAL A 1 81 ? -6.591 26.168 9.950 1.00 34.50 81 VAL A CA 1
ATOM 573 C C . VAL A 1 81 ? -5.149 26.626 9.752 1.00 34.50 81 VAL A C 1
ATOM 575 O O . VAL A 1 81 ? -4.211 25.833 9.783 1.00 34.50 81 VAL A O 1
ATOM 578 N N . SER A 1 82 ? -4.984 27.933 9.541 1.00 40.69 82 SER A N 1
ATOM 579 C CA . SER A 1 82 ? -3.700 28.624 9.666 1.00 40.69 82 SER A CA 1
ATOM 580 C C . SER A 1 82 ? -3.261 28.609 11.128 1.00 40.69 82 SER A C 1
ATOM 582 O O . SER A 1 82 ? -3.867 29.283 11.960 1.00 40.69 82 SER A O 1
ATOM 584 N N . VAL A 1 83 ? -2.185 27.888 11.440 1.00 37.69 83 VAL A N 1
ATOM 585 C CA . VAL A 1 83 ? -1.496 28.011 12.730 1.00 37.69 83 VAL A CA 1
ATOM 586 C C . VAL A 1 83 ? -0.315 28.965 12.577 1.00 37.69 83 VAL A C 1
ATOM 588 O O . VAL A 1 83 ? 0.661 28.697 11.878 1.00 37.69 83 VAL A O 1
ATOM 591 N N . VAL A 1 84 ? -0.440 30.103 13.254 1.00 38.75 84 VAL A N 1
ATOM 592 C CA . VAL A 1 84 ? 0.589 31.123 13.467 1.00 38.75 84 VAL A CA 1
ATOM 593 C C . VAL A 1 84 ? 1.701 30.542 14.352 1.00 38.75 84 VAL A C 1
ATOM 595 O O . VAL A 1 84 ? 1.434 30.086 15.461 1.00 38.75 84 VAL A O 1
ATOM 598 N N . ARG A 1 85 ? 2.957 30.573 13.883 1.00 37.22 85 ARG A N 1
ATOM 599 C CA . ARG A 1 85 ? 4.154 30.277 14.698 1.00 37.22 85 ARG A CA 1
ATOM 600 C C . ARG A 1 85 ? 4.667 31.564 15.364 1.00 37.22 85 ARG A C 1
ATOM 602 O O . ARG A 1 85 ? 4.794 32.569 14.664 1.00 37.22 85 ARG A O 1
ATOM 609 N N . PRO A 1 86 ? 5.013 31.558 16.664 1.00 34.72 86 PRO A N 1
ATOM 610 C CA . PRO A 1 86 ? 5.667 32.695 17.299 1.00 34.72 86 PRO A CA 1
ATOM 611 C C . PRO A 1 86 ? 7.162 32.765 16.949 1.00 34.72 86 PRO A C 1
ATOM 613 O O . PRO A 1 86 ? 7.845 31.750 16.804 1.00 34.72 86 PRO A O 1
ATOM 616 N N . ALA A 1 87 ? 7.641 34.001 16.804 1.00 39.59 87 ALA A N 1
ATOM 617 C CA . ALA A 1 87 ? 9.023 34.387 16.539 1.00 39.59 87 ALA A CA 1
ATOM 618 C C . ALA A 1 87 ? 9.927 34.254 17.779 1.00 39.59 87 ALA A C 1
ATOM 620 O O . ALA A 1 87 ? 9.418 34.279 18.900 1.00 39.59 87 ALA A O 1
ATOM 621 N N . THR A 1 88 ? 11.252 34.175 17.555 1.00 35.12 88 THR A N 1
ATOM 622 C CA . THR A 1 88 ? 12.397 34.967 18.118 1.00 35.12 88 THR A CA 1
ATOM 623 C C . THR A 1 88 ? 13.677 34.082 18.166 1.00 35.12 88 THR A C 1
ATOM 625 O O . THR A 1 88 ? 13.535 32.870 18.304 1.00 35.12 88 THR A O 1
ATOM 628 N N . PRO A 1 89 ? 14.925 34.611 18.186 1.00 39.78 89 PRO A N 1
ATOM 629 C CA . PRO A 1 89 ? 15.644 35.442 17.210 1.00 39.78 89 PRO A CA 1
ATOM 630 C C . PRO A 1 89 ? 16.908 34.742 16.621 1.00 39.78 89 PRO A C 1
ATOM 632 O O . PRO A 1 89 ? 17.320 33.672 17.058 1.00 39.78 89 PRO A O 1
ATOM 635 N N . ALA A 1 90 ? 17.537 35.391 15.632 1.00 42.50 90 ALA A N 1
ATOM 636 C CA . ALA A 1 90 ? 18.748 34.972 14.904 1.00 42.50 90 ALA A CA 1
ATOM 637 C C . ALA A 1 90 ? 20.017 34.782 15.775 1.00 42.50 90 ALA A C 1
ATOM 639 O O . ALA A 1 90 ? 20.108 35.348 16.867 1.00 42.50 90 ALA A O 1
ATOM 640 N N . PRO A 1 91 ? 21.054 34.104 15.236 1.00 44.25 91 PRO A N 1
ATOM 641 C CA . PRO A 1 91 ? 22.170 34.881 14.682 1.00 44.25 91 PRO A CA 1
ATOM 642 C C . PRO A 1 91 ? 22.760 34.390 13.340 1.00 44.25 91 PRO A C 1
ATOM 644 O O . PRO A 1 91 ? 22.887 33.202 13.075 1.00 44.25 91 PRO A O 1
ATOM 647 N N . GLN A 1 92 ? 23.221 35.394 12.584 1.00 34.03 92 GLN A N 1
ATOM 648 C CA . GLN A 1 92 ? 24.393 35.453 11.693 1.00 34.03 92 GLN A CA 1
ATOM 649 C C . GLN A 1 92 ? 24.413 34.723 10.335 1.00 34.03 92 GLN A C 1
ATOM 651 O O . GLN A 1 92 ? 24.883 33.606 10.165 1.00 34.03 92 GLN A O 1
ATOM 656 N N . VAL A 1 93 ? 23.985 35.513 9.345 1.00 46.69 93 VAL A N 1
ATOM 657 C CA . VAL A 1 93 ? 24.613 35.816 8.046 1.00 46.69 93 VAL A CA 1
ATOM 658 C C . VAL A 1 93 ? 25.968 35.142 7.775 1.00 46.69 93 VAL A C 1
ATOM 660 O O . VAL A 1 93 ? 27.010 35.597 8.239 1.00 46.69 93 VAL A O 1
ATOM 663 N N . VAL A 1 94 ? 25.959 34.174 6.862 1.00 36.16 94 VAL A N 1
ATOM 664 C CA . VAL A 1 94 ? 27.021 34.030 5.862 1.00 36.16 94 VAL A CA 1
ATOM 665 C C . VAL A 1 94 ? 26.363 34.029 4.488 1.00 36.16 94 VAL A C 1
ATOM 667 O O . VAL A 1 94 ? 25.602 33.133 4.133 1.00 36.16 94 VAL A O 1
ATOM 670 N N . SER A 1 95 ? 26.613 35.102 3.739 1.00 43.47 95 SER A N 1
ATOM 671 C CA . SER A 1 95 ? 26.266 35.202 2.327 1.00 43.47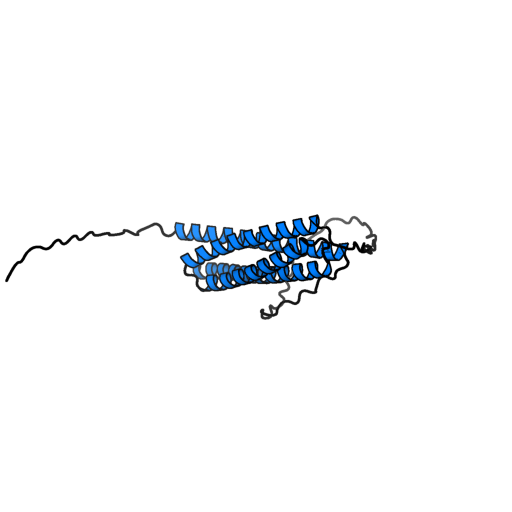 95 SER A CA 1
ATOM 672 C C . SER A 1 95 ? 26.970 34.092 1.561 1.00 43.47 95 SER A C 1
ATOM 674 O O . SER A 1 95 ? 28.196 34.033 1.516 1.00 43.47 95 SER A O 1
ATOM 676 N N . SER A 1 96 ? 26.196 33.238 0.911 1.00 38.03 96 SER A N 1
ATOM 677 C CA . SER A 1 96 ? 26.653 32.473 -0.240 1.00 38.03 96 SER A CA 1
ATOM 678 C C . SER A 1 96 ? 25.571 32.616 -1.296 1.00 38.03 96 SER A C 1
ATOM 680 O O . SER A 1 96 ? 24.439 32.175 -1.120 1.00 38.03 96 SER A O 1
ATOM 682 N N . THR A 1 97 ? 25.912 33.361 -2.341 1.00 40.34 97 THR A N 1
ATOM 683 C CA . THR A 1 97 ? 25.149 33.511 -3.581 1.00 40.34 97 THR A CA 1
ATOM 684 C C . THR A 1 97 ? 24.600 32.159 -4.042 1.00 40.34 97 THR A C 1
ATOM 686 O O . THR A 1 97 ? 25.397 31.231 -4.192 1.00 40.34 97 THR A O 1
ATOM 689 N N . PRO A 1 98 ? 23.289 32.021 -4.309 1.00 40.12 98 PRO A N 1
ATOM 690 C CA . PRO A 1 98 ? 22.793 30.840 -4.988 1.00 40.12 98 PRO A CA 1
ATOM 691 C C . PRO A 1 98 ? 23.230 30.933 -6.449 1.00 40.12 98 PRO A C 1
ATOM 693 O O . PRO A 1 98 ? 22.694 31.718 -7.231 1.00 40.12 98 PRO A O 1
ATOM 696 N N . THR A 1 99 ? 24.229 30.137 -6.819 1.00 39.66 99 THR A N 1
ATOM 697 C CA . THR A 1 99 ? 24.392 29.723 -8.208 1.00 39.66 99 THR A CA 1
ATOM 698 C C . THR A 1 99 ? 23.109 28.985 -8.569 1.00 39.66 99 THR A C 1
ATOM 700 O O . THR A 1 99 ? 22.859 27.894 -8.062 1.00 39.66 99 THR A O 1
ATOM 703 N N . VAL A 1 100 ? 22.262 29.610 -9.388 1.00 43.00 100 VAL A N 1
ATOM 704 C CA . VAL A 1 100 ? 21.167 28.924 -10.072 1.00 43.00 100 VAL A CA 1
ATOM 705 C C . VAL A 1 100 ? 21.842 27.972 -11.050 1.00 43.00 100 VAL A C 1
ATOM 707 O O . VAL A 1 100 ? 22.205 28.347 -12.161 1.00 43.00 100 VAL A O 1
ATOM 710 N N . VAL A 1 101 ? 22.133 26.764 -10.577 1.00 40.22 101 VAL A N 1
ATOM 711 C CA . VAL A 1 101 ? 22.463 25.656 -11.457 1.00 40.22 101 VAL A CA 1
ATOM 712 C C . VAL A 1 101 ? 21.117 25.216 -12.007 1.00 40.22 101 VAL A C 1
ATOM 714 O O . VAL A 1 101 ? 20.337 24.569 -11.309 1.00 40.22 101 VAL A O 1
ATOM 717 N N . ASP A 1 102 ? 20.816 25.653 -13.227 1.00 37.97 102 ASP A N 1
ATOM 718 C CA . ASP A 1 102 ? 19.816 25.017 -14.076 1.00 37.97 102 ASP A CA 1
ATOM 719 C C . ASP A 1 102 ? 20.230 23.548 -14.229 1.00 37.97 102 ASP A C 1
ATOM 721 O O . ASP A 1 102 ? 20.960 23.165 -15.143 1.00 37.97 102 ASP A O 1
ATOM 725 N N . HIS A 1 103 ? 19.800 22.702 -13.293 1.00 38.28 103 HIS A N 1
ATOM 726 C CA . HIS A 1 103 ? 19.727 21.270 -13.512 1.00 38.28 103 HIS A CA 1
ATOM 727 C C . HIS A 1 103 ? 18.539 21.030 -14.440 1.00 38.28 103 HIS A C 1
ATOM 729 O O . HIS A 1 103 ? 17.490 20.533 -14.037 1.00 38.28 103 HIS A O 1
ATOM 735 N N . HIS A 1 104 ? 18.722 21.370 -15.717 1.00 39.44 104 HIS A N 1
ATOM 736 C CA . HIS A 1 104 ? 18.119 20.577 -16.771 1.00 39.44 104 HIS A CA 1
ATOM 737 C C . HIS A 1 104 ? 18.666 19.162 -16.576 1.00 39.44 104 HIS A C 1
ATOM 739 O O . HIS A 1 104 ? 19.751 18.837 -17.051 1.00 39.44 104 HIS A O 1
ATOM 745 N N . ALA A 1 105 ? 17.957 18.360 -15.777 1.00 45.28 105 ALA A N 1
ATOM 746 C CA . ALA A 1 105 ? 18.156 16.928 -15.724 1.00 45.28 105 ALA A CA 1
ATOM 747 C C . ALA A 1 105 ? 17.992 16.441 -17.163 1.00 45.28 105 ALA A C 1
ATOM 749 O O . ALA A 1 105 ? 16.896 16.457 -17.726 1.00 45.28 105 ALA A O 1
ATOM 750 N N . GLU A 1 106 ? 19.118 16.139 -17.796 1.00 41.41 106 GLU A N 1
ATOM 751 C CA . GLU A 1 106 ? 19.160 15.451 -19.068 1.00 41.41 106 GLU A CA 1
ATOM 752 C C . GLU A 1 106 ? 18.472 14.110 -18.821 1.00 41.41 106 GLU A C 1
ATOM 754 O O . GLU A 1 106 ? 19.030 13.230 -18.169 1.00 41.41 106 GLU A O 1
ATOM 759 N N . ILE A 1 107 ? 17.204 14.003 -19.231 1.00 47.81 107 ILE A N 1
ATOM 760 C CA . ILE A 1 107 ? 16.424 12.772 -19.121 1.00 47.81 107 ILE A CA 1
ATOM 761 C C . ILE A 1 107 ? 17.102 11.773 -20.056 1.00 47.81 107 ILE A C 1
ATOM 763 O O . ILE A 1 107 ? 16.811 11.722 -21.256 1.00 47.81 107 ILE A O 1
ATOM 767 N N . ALA A 1 108 ? 18.058 11.021 -19.519 1.00 51.09 108 ALA A N 1
ATOM 768 C CA . ALA A 1 108 ? 18.705 9.935 -20.221 1.00 51.09 108 ALA A CA 1
ATOM 769 C C . ALA A 1 108 ? 17.619 8.903 -20.498 1.00 51.09 108 ALA A C 1
ATOM 771 O O . ALA A 1 108 ? 17.214 8.173 -19.609 1.00 51.09 108 ALA A O 1
ATOM 772 N N . THR A 1 109 ? 17.078 8.886 -21.714 1.00 52.53 109 THR A N 1
ATOM 773 C CA . THR A 1 109 ? 15.986 7.987 -22.098 1.00 52.53 109 THR A CA 1
ATOM 774 C C . THR A 1 109 ? 16.556 6.578 -22.253 1.00 52.53 109 THR A C 1
ATOM 776 O O . THR A 1 109 ? 16.839 6.109 -23.354 1.00 52.53 109 THR A O 1
ATOM 779 N N . HIS A 1 110 ? 16.783 5.902 -21.129 1.00 60.16 110 HIS A N 1
ATOM 780 C CA . HIS A 1 110 ? 17.139 4.491 -21.109 1.00 60.16 110 HIS A CA 1
ATOM 781 C C . HIS A 1 110 ? 15.905 3.691 -21.544 1.00 60.16 110 HIS A C 1
ATOM 783 O O . HIS A 1 110 ? 14.797 3.951 -21.082 1.00 60.16 110 HIS A O 1
ATOM 789 N N . GLY A 1 111 ? 16.063 2.772 -22.499 1.00 75.25 111 GLY A N 1
ATOM 790 C CA . GLY A 1 111 ? 14.937 2.101 -23.159 1.00 75.25 111 GLY A CA 1
ATOM 791 C C . GLY A 1 111 ? 13.989 1.367 -22.200 1.00 75.25 111 GLY A C 1
ATOM 792 O O . GLY A 1 111 ? 12.853 1.795 -22.008 1.00 75.25 111 GLY A O 1
ATOM 793 N N . SER A 1 112 ? 14.441 0.242 -21.638 1.00 83.12 112 SER A N 1
ATOM 794 C CA . SER A 1 112 ? 13.700 -0.571 -20.662 1.00 83.12 112 SER A CA 1
ATOM 795 C C . SER A 1 112 ? 14.162 -0.280 -19.237 1.00 83.12 112 SER A C 1
ATOM 797 O O . SER A 1 112 ? 15.303 0.137 -19.036 1.00 83.12 112 SER A O 1
ATOM 799 N N . VAL A 1 113 ? 13.289 -0.532 -18.260 1.00 88.50 113 VAL A N 1
ATOM 800 C CA . VAL A 1 113 ? 13.651 -0.448 -16.836 1.00 88.50 113 VAL A CA 1
ATOM 801 C C . VAL A 1 113 ? 14.691 -1.515 -16.489 1.00 88.50 113 VAL A C 1
ATOM 803 O O . VAL A 1 113 ? 14.639 -2.625 -17.024 1.00 88.50 113 VAL A O 1
ATOM 806 N N . ASP A 1 114 ? 15.619 -1.178 -15.592 1.00 91.44 114 ASP A N 1
ATOM 807 C CA . ASP A 1 114 ? 16.550 -2.140 -15.006 1.00 91.44 114 ASP A CA 1
ATOM 808 C C . ASP A 1 114 ? 15.791 -3.202 -14.188 1.00 91.44 114 ASP A C 1
ATOM 810 O O . ASP A 1 114 ? 15.010 -2.884 -13.285 1.00 91.44 114 ASP A O 1
ATOM 814 N N . THR A 1 115 ? 16.001 -4.476 -14.523 1.00 91.62 115 THR A N 1
ATOM 815 C CA . THR A 1 115 ? 15.281 -5.601 -13.917 1.00 91.62 115 THR A CA 1
ATOM 816 C C . THR A 1 115 ? 15.632 -5.817 -12.448 1.00 91.62 115 THR A C 1
ATOM 818 O O . THR A 1 115 ? 14.767 -6.255 -11.691 1.00 91.62 115 THR A O 1
ATOM 821 N N . GLU A 1 116 ? 16.866 -5.522 -12.026 1.00 92.31 116 GLU A N 1
ATOM 822 C CA . GLU A 1 116 ? 17.266 -5.646 -10.620 1.00 92.31 116 GLU A CA 1
ATOM 823 C C . GLU A 1 116 ? 16.588 -4.556 -9.789 1.00 92.31 116 GLU A C 1
ATOM 825 O O . GLU A 1 116 ? 15.941 -4.863 -8.791 1.00 92.31 116 GLU A O 1
ATOM 830 N N . VAL A 1 117 ? 16.600 -3.307 -10.268 1.00 93.88 117 VAL A N 1
ATOM 831 C CA . VAL A 1 117 ? 15.912 -2.185 -9.599 1.00 93.88 117 VAL A CA 1
ATOM 832 C C . VAL A 1 117 ? 14.409 -2.446 -9.467 1.00 93.88 117 VAL A C 1
ATOM 834 O O . VAL A 1 117 ? 13.817 -2.217 -8.411 1.00 93.88 117 VAL A O 1
ATOM 837 N N . ALA A 1 118 ? 13.771 -2.932 -10.534 1.00 93.62 118 ALA A N 1
ATOM 838 C CA . ALA A 1 118 ? 12.344 -3.241 -10.532 1.00 93.62 118 ALA A CA 1
ATOM 839 C C . ALA A 1 118 ? 11.991 -4.378 -9.558 1.00 93.62 118 ALA A C 1
ATOM 841 O O . ALA A 1 118 ? 10.976 -4.313 -8.848 1.00 93.62 118 ALA A O 1
ATOM 842 N N . ARG A 1 119 ? 12.842 -5.407 -9.504 1.00 94.00 119 ARG A N 1
ATOM 843 C CA . ARG A 1 119 ? 12.693 -6.537 -8.590 1.00 94.00 119 ARG A CA 1
ATOM 844 C C . ARG A 1 119 ? 12.860 -6.107 -7.138 1.00 94.00 119 ARG A C 1
ATOM 846 O O . ARG A 1 119 ? 11.950 -6.357 -6.355 1.00 94.00 119 ARG A O 1
ATOM 853 N N . ASP A 1 120 ? 13.934 -5.394 -6.807 1.00 94.31 120 ASP A N 1
ATOM 854 C CA . ASP A 1 120 ? 14.195 -4.903 -5.449 1.00 94.31 120 ASP A CA 1
ATOM 855 C C . ASP A 1 120 ? 13.046 -4.019 -4.944 1.00 94.31 120 ASP A C 1
ATOM 857 O O . ASP A 1 120 ? 12.560 -4.190 -3.824 1.00 94.31 120 ASP A O 1
ATOM 861 N N . ALA A 1 121 ? 12.543 -3.118 -5.797 1.00 94.06 121 ALA A N 1
ATOM 862 C CA . ALA A 1 121 ? 11.389 -2.283 -5.471 1.00 94.06 121 ALA A CA 1
ATOM 863 C C . ALA A 1 121 ? 10.120 -3.114 -5.215 1.00 94.06 121 ALA A C 1
ATOM 865 O O . ALA A 1 121 ? 9.338 -2.796 -4.316 1.00 94.06 121 ALA A O 1
ATOM 866 N N . SER A 1 122 ? 9.904 -4.183 -5.987 1.00 93.12 122 SER A N 1
ATOM 867 C CA . SER A 1 122 ? 8.743 -5.063 -5.804 1.00 93.12 122 SER A CA 1
ATOM 868 C C . SER A 1 122 ? 8.845 -5.921 -4.560 1.00 93.12 122 SER A C 1
ATOM 870 O O . SER A 1 122 ? 7.845 -6.071 -3.862 1.00 93.12 122 SER A O 1
ATOM 872 N N . ASP A 1 123 ? 10.019 -6.467 -4.272 1.00 95.50 123 ASP A N 1
ATOM 873 C CA . ASP A 1 123 ? 10.239 -7.312 -3.102 1.00 95.50 123 ASP A CA 1
ATOM 874 C C . ASP A 1 123 ? 10.061 -6.474 -1.822 1.00 95.50 123 ASP A C 1
ATOM 876 O O . ASP A 1 123 ? 9.263 -6.836 -0.955 1.00 95.50 123 ASP A O 1
ATOM 880 N N . ALA A 1 124 ? 10.664 -5.278 -1.762 1.00 95.44 124 ALA A N 1
ATOM 881 C CA . ALA A 1 124 ? 10.494 -4.351 -0.639 1.00 95.44 124 ALA A CA 1
ATOM 882 C C . ALA A 1 124 ? 9.026 -3.927 -0.427 1.00 95.44 124 ALA A C 1
ATOM 884 O O . ALA A 1 124 ? 8.532 -3.878 0.704 1.00 95.44 124 ALA A O 1
ATOM 885 N N . LEU A 1 125 ? 8.303 -3.645 -1.516 1.00 95.50 125 LEU A N 1
ATOM 886 C CA . LEU A 1 125 ? 6.883 -3.293 -1.465 1.00 95.50 125 LEU A CA 1
ATOM 887 C C . LEU A 1 125 ? 6.014 -4.467 -0.988 1.00 95.50 125 LEU A C 1
ATOM 889 O O . LEU A 1 125 ? 5.084 -4.265 -0.203 1.00 95.50 125 LEU A O 1
ATOM 893 N N . GLY A 1 126 ? 6.323 -5.686 -1.434 1.00 95.31 126 GLY A N 1
ATOM 894 C CA . GLY A 1 126 ? 5.649 -6.909 -1.001 1.00 95.31 126 GLY A CA 1
ATOM 895 C C . GLY A 1 126 ? 5.815 -7.149 0.499 1.00 95.31 126 GLY A C 1
ATOM 896 O O . GLY A 1 126 ? 4.821 -7.330 1.210 1.00 95.31 126 GLY A O 1
ATOM 897 N N . ASP A 1 127 ? 7.051 -7.051 0.993 1.00 96.38 127 ASP A N 1
ATOM 898 C CA . ASP A 1 127 ? 7.390 -7.220 2.409 1.00 96.38 127 ASP A CA 1
ATOM 899 C C . ASP A 1 127 ? 6.634 -6.239 3.315 1.00 96.38 127 ASP A C 1
ATOM 901 O O . ASP A 1 127 ? 6.116 -6.623 4.376 1.00 96.38 127 ASP A O 1
ATOM 905 N N . ASP A 1 128 ? 6.537 -4.971 2.906 1.00 96.06 128 ASP A N 1
ATOM 906 C CA . ASP A 1 128 ? 5.806 -3.962 3.667 1.00 96.06 128 ASP A CA 1
ATOM 907 C C . ASP A 1 128 ? 4.287 -4.207 3.634 1.00 96.06 128 ASP A C 1
ATOM 909 O O . ASP A 1 128 ? 3.643 -4.124 4.685 1.00 96.06 128 ASP A O 1
ATOM 913 N N . ILE A 1 129 ? 3.698 -4.587 2.488 1.00 96.94 129 ILE A N 1
ATOM 914 C CA . ILE A 1 129 ? 2.267 -4.950 2.400 1.00 96.94 129 ILE A CA 1
ATOM 915 C C . ILE A 1 129 ? 1.948 -6.113 3.346 1.00 96.94 129 ILE A C 1
ATOM 917 O O . ILE A 1 129 ? 0.964 -6.058 4.095 1.00 96.94 129 ILE A O 1
ATOM 921 N N . GLU A 1 130 ? 2.778 -7.156 3.361 1.00 97.00 130 GLU A N 1
ATOM 922 C CA . GLU A 1 130 ? 2.599 -8.282 4.276 1.00 97.00 130 GLU A CA 1
ATOM 923 C C . GLU A 1 130 ? 2.741 -7.869 5.743 1.00 97.00 130 GLU A C 1
ATOM 925 O O . GLU A 1 130 ? 1.975 -8.320 6.605 1.00 97.00 130 GLU A O 1
ATOM 930 N N . ARG A 1 131 ? 3.715 -7.005 6.051 1.00 95.19 131 ARG A N 1
ATOM 931 C CA . ARG A 1 131 ? 3.918 -6.484 7.406 1.00 95.19 131 ARG A CA 1
ATOM 932 C C . ARG A 1 131 ? 2.690 -5.714 7.883 1.00 95.19 131 ARG A C 1
ATOM 934 O O . ARG A 1 131 ? 2.202 -5.999 8.979 1.00 95.19 131 ARG A O 1
ATOM 941 N N . ILE A 1 132 ? 2.141 -4.826 7.053 1.00 96.19 132 ILE A N 1
ATOM 942 C CA . ILE A 1 132 ? 0.909 -4.088 7.358 1.00 96.19 132 ILE A CA 1
ATOM 943 C C . ILE A 1 132 ? -0.243 -5.064 7.626 1.00 96.19 132 ILE A C 1
ATOM 945 O O . ILE A 1 132 ? -0.913 -4.955 8.652 1.00 96.19 132 ILE A O 1
ATOM 949 N N . GLN A 1 133 ? -0.445 -6.066 6.764 1.00 97.12 133 GLN A N 1
ATOM 950 C CA . GLN A 1 133 ? -1.511 -7.059 6.944 1.00 97.12 133 GLN A CA 1
ATOM 951 C C . GLN A 1 133 ? -1.387 -7.824 8.266 1.00 97.12 133 GLN A C 1
ATOM 953 O O . GLN A 1 133 ? -2.395 -8.084 8.926 1.00 97.12 133 GLN A O 1
ATOM 958 N N . ARG A 1 134 ? -0.166 -8.176 8.690 1.00 95.94 134 ARG A N 1
ATOM 959 C CA . ARG A 1 134 ? 0.056 -8.810 9.999 1.00 95.94 134 ARG A CA 1
ATOM 960 C C . ARG A 1 134 ? -0.351 -7.894 11.153 1.00 95.94 134 ARG A C 1
ATOM 962 O O . ARG A 1 134 ? -0.937 -8.391 12.112 1.00 95.94 134 ARG A O 1
ATOM 969 N N . HIS A 1 135 ? -0.068 -6.595 11.076 1.00 94.25 135 HIS A N 1
ATOM 970 C CA . HIS A 1 135 ? -0.474 -5.631 12.104 1.00 94.25 135 HIS A CA 1
ATOM 971 C C . HIS A 1 135 ? -1.994 -5.442 12.148 1.00 94.25 135 HIS A C 1
ATOM 973 O O . HIS A 1 135 ? -2.587 -5.585 13.216 1.00 94.25 135 HIS A O 1
ATOM 979 N N . VAL A 1 136 ? -2.634 -5.245 10.992 1.00 94.62 136 VAL A N 1
ATOM 980 C CA . VAL A 1 136 ? -4.094 -5.082 10.879 1.00 94.62 136 VAL A CA 1
ATOM 981 C C . VAL A 1 136 ? -4.840 -6.305 11.420 1.00 94.62 136 VAL A C 1
ATOM 983 O O . VAL A 1 136 ? -5.778 -6.151 12.195 1.00 94.62 136 VAL A O 1
ATOM 986 N N . LYS A 1 137 ? -4.371 -7.528 11.130 1.00 95.50 137 LYS A N 1
ATOM 987 C CA . LYS A 1 137 ? -4.956 -8.758 11.697 1.00 95.50 137 LYS A CA 1
ATOM 988 C C . LYS A 1 137 ? -4.900 -8.805 13.224 1.00 95.50 137 LYS A C 1
ATOM 990 O O . LYS A 1 137 ? -5.839 -9.282 13.854 1.00 95.50 137 LYS A O 1
ATOM 995 N N . ARG A 1 138 ? -3.811 -8.322 13.833 1.00 93.25 138 ARG A N 1
ATOM 996 C CA . ARG A 1 138 ? -3.694 -8.264 15.300 1.00 93.25 138 ARG A CA 1
ATOM 997 C C . ARG A 1 138 ? -4.624 -7.209 15.895 1.00 93.25 138 ARG A C 1
ATOM 999 O O . ARG A 1 138 ? -5.238 -7.469 16.922 1.00 93.25 138 ARG A O 1
ATOM 1006 N N . MET A 1 139 ? -4.766 -6.059 15.235 1.00 92.56 139 MET A N 1
ATOM 1007 C CA . MET A 1 139 ? -5.731 -5.028 15.635 1.00 92.56 139 MET A CA 1
ATOM 1008 C C . MET A 1 139 ? -7.170 -5.537 15.538 1.00 92.56 139 MET A C 1
ATOM 1010 O O . MET A 1 139 ? -7.965 -5.285 16.436 1.00 92.56 139 MET A O 1
ATOM 1014 N N . ARG A 1 140 ? -7.486 -6.303 14.489 1.00 94.50 140 ARG A N 1
ATOM 1015 C CA . ARG A 1 140 ? -8.786 -6.955 14.313 1.00 94.50 140 ARG A CA 1
ATOM 1016 C C . ARG A 1 140 ? -9.090 -7.940 15.429 1.00 94.50 140 ARG A C 1
ATOM 1018 O O . ARG A 1 140 ? -10.135 -7.808 16.047 1.00 94.50 140 ARG A O 1
ATOM 1025 N N . ALA A 1 141 ? -8.170 -8.853 15.734 1.00 93.00 141 ALA A N 1
ATOM 1026 C CA . ALA A 1 141 ? -8.355 -9.797 16.837 1.00 93.00 141 ALA A CA 1
ATOM 1027 C C . ALA A 1 141 ? -8.637 -9.078 18.171 1.00 93.00 141 ALA A C 1
ATOM 1029 O O . ALA A 1 141 ? -9.474 -9.524 18.948 1.00 93.00 141 ALA A O 1
ATOM 1030 N N . HIS A 1 142 ? -7.985 -7.937 18.412 1.00 89.75 142 HIS A N 1
ATOM 1031 C CA . HIS A 1 142 ? -8.247 -7.137 19.606 1.00 89.75 142 HIS A CA 1
ATOM 1032 C C . HIS A 1 142 ? -9.610 -6.428 19.574 1.00 89.75 142 HIS A C 1
ATOM 1034 O O . HIS A 1 142 ? -10.322 -6.422 20.572 1.00 89.75 142 HIS A O 1
ATOM 1040 N N . ALA A 1 143 ? -10.002 -5.858 18.433 1.00 90.75 143 ALA A N 1
ATOM 1041 C CA . ALA A 1 143 ? -11.322 -5.248 18.276 1.00 90.75 143 ALA A CA 1
ATOM 1042 C C . ALA A 1 143 ? -12.459 -6.283 18.401 1.00 90.75 143 ALA A C 1
ATOM 1044 O O . ALA A 1 143 ? -13.522 -5.954 18.917 1.00 90.75 143 ALA A O 1
ATOM 1045 N N . GLU A 1 144 ? -12.229 -7.535 17.981 1.00 92.50 144 GLU A N 1
ATOM 1046 C CA . GLU A 1 144 ? -13.159 -8.656 18.179 1.00 92.50 144 GLU A CA 1
ATOM 1047 C C . GLU A 1 144 ? -13.303 -9.009 19.668 1.00 92.50 144 GLU A C 1
ATOM 1049 O O . GLU A 1 144 ? -14.420 -9.205 20.134 1.00 92.50 144 GLU A O 1
ATOM 1054 N N . GLU A 1 145 ? -12.203 -9.030 20.427 1.00 90.44 145 GLU A N 1
ATOM 1055 C CA . GLU A 1 145 ? -12.215 -9.272 21.880 1.00 90.44 145 GLU A CA 1
ATOM 1056 C C . GLU A 1 145 ? -12.970 -8.182 22.660 1.00 90.44 145 GLU A C 1
ATOM 1058 O O . GLU A 1 145 ? -13.631 -8.480 23.653 1.00 90.44 145 GLU A O 1
ATOM 1063 N N . LEU A 1 146 ? -12.888 -6.929 22.204 1.00 87.69 146 LEU A N 1
ATOM 1064 C CA . LEU A 1 146 ? -13.596 -5.792 22.800 1.00 87.69 146 LEU A CA 1
ATOM 1065 C C . LEU A 1 146 ? -15.024 -5.599 22.268 1.00 87.69 146 LEU A C 1
ATOM 1067 O O . LEU A 1 146 ? -15.707 -4.677 22.708 1.00 87.69 146 LEU A O 1
ATOM 1071 N N . GLU A 1 147 ? -15.459 -6.421 21.310 1.00 91.69 147 GLU A N 1
ATOM 1072 C CA . GLU A 1 147 ? -16.731 -6.262 20.595 1.00 91.69 147 GLU A CA 1
ATOM 1073 C C . GLU A 1 147 ? -16.910 -4.856 19.963 1.00 91.69 147 GLU A C 1
ATOM 1075 O O . GLU A 1 147 ? -18.030 -4.366 19.792 1.00 91.69 147 GLU A O 1
ATOM 1080 N N . ASP A 1 148 ? -15.812 -4.193 19.563 1.00 91.12 148 ASP A N 1
ATOM 1081 C CA . ASP A 1 148 ? -15.842 -2.856 18.948 1.00 91.12 148 ASP A CA 1
ATOM 1082 C C . ASP A 1 148 ? -16.260 -2.943 17.473 1.00 91.12 148 ASP A C 1
ATOM 1084 O O . ASP A 1 148 ? -15.448 -2.954 16.544 1.00 91.12 148 ASP A O 1
ATOM 1088 N N . THR A 1 149 ? -17.573 -3.016 17.261 1.00 94.44 149 THR A N 1
ATOM 1089 C CA . THR A 1 149 ? -18.190 -3.158 15.932 1.00 94.44 149 THR A CA 1
ATOM 1090 C C . THR A 1 149 ? -17.782 -2.075 14.931 1.00 94.44 149 THR A C 1
ATOM 1092 O O . THR A 1 149 ? -17.677 -2.357 13.735 1.00 94.44 149 THR A O 1
ATOM 1095 N N . GLU A 1 150 ? -17.507 -0.852 15.383 1.00 93.06 150 GLU A N 1
ATOM 1096 C CA . GLU A 1 150 ? -17.133 0.238 14.484 1.00 93.06 150 GLU A CA 1
ATOM 1097 C C . GLU A 1 150 ? -15.648 0.167 14.113 1.00 93.06 150 GLU A C 1
ATOM 1099 O O . GLU A 1 150 ? -15.315 0.309 12.934 1.00 93.06 150 GLU A O 1
ATOM 1104 N N . ALA A 1 151 ? -14.759 -0.159 15.062 1.00 92.81 151 ALA A N 1
ATOM 1105 C CA . ALA A 1 151 ? -13.364 -0.459 14.732 1.00 92.81 151 ALA A CA 1
ATOM 1106 C C . ALA A 1 151 ? -13.263 -1.642 13.760 1.00 92.81 151 ALA A C 1
ATOM 1108 O O . ALA A 1 151 ? -12.483 -1.588 12.808 1.00 92.81 151 ALA A O 1
ATOM 1109 N N . LEU A 1 152 ? -14.087 -2.680 13.942 1.00 95.25 152 LEU A N 1
ATOM 1110 C CA . LEU A 1 152 ? -14.159 -3.815 13.020 1.00 95.25 152 LEU A CA 1
ATOM 1111 C C . LEU A 1 152 ? -14.606 -3.408 11.613 1.00 95.25 152 LEU A C 1
ATOM 1113 O O . LEU A 1 152 ? -14.065 -3.929 10.636 1.00 95.25 152 LEU A O 1
ATOM 1117 N N . SER A 1 153 ? -15.542 -2.462 11.495 1.00 96.44 153 SER A N 1
ATOM 1118 C CA . SER A 1 153 ? -15.952 -1.923 10.195 1.00 96.44 153 SER A CA 1
ATOM 1119 C C . SER A 1 153 ? -14.800 -1.194 9.500 1.00 96.44 153 SER A C 1
ATOM 1121 O O . SER A 1 153 ? -14.528 -1.466 8.333 1.00 96.44 153 SER A O 1
ATOM 1123 N N . ILE A 1 154 ? -14.083 -0.314 10.210 1.00 95.44 154 ILE A N 1
ATOM 1124 C CA . ILE A 1 154 ? -12.954 0.431 9.628 1.00 95.44 154 ILE A CA 1
ATOM 1125 C C . ILE A 1 154 ? -11.810 -0.525 9.253 1.00 95.44 154 ILE A C 1
ATOM 1127 O O . ILE A 1 154 ? -11.219 -0.408 8.181 1.00 95.44 154 ILE A O 1
ATOM 1131 N N . LEU A 1 155 ? -11.518 -1.518 10.099 1.00 95.69 155 LEU A N 1
ATOM 1132 C CA . LEU A 1 155 ? -10.510 -2.541 9.813 1.00 95.69 155 LEU A CA 1
ATOM 1133 C C . LEU A 1 155 ? -10.857 -3.368 8.571 1.00 95.69 155 LEU A C 1
ATOM 1135 O O . LEU A 1 155 ? -9.958 -3.690 7.797 1.00 95.69 155 LEU A O 1
ATOM 1139 N N . ALA A 1 156 ? -12.137 -3.659 8.329 1.00 97.38 156 ALA A N 1
ATOM 1140 C CA . ALA A 1 156 ? -12.567 -4.337 7.109 1.00 97.38 156 ALA A CA 1
ATOM 1141 C C . ALA A 1 156 ? -12.308 -3.493 5.844 1.00 97.38 156 ALA A C 1
ATOM 1143 O O . ALA A 1 156 ? -11.884 -4.040 4.821 1.00 97.38 156 ALA A O 1
ATOM 1144 N N . ASP A 1 157 ? -12.500 -2.172 5.907 1.00 97.25 157 ASP A N 1
ATOM 1145 C CA . ASP A 1 157 ? -12.171 -1.262 4.801 1.00 97.25 157 ASP A CA 1
ATOM 1146 C C . ASP A 1 157 ? -10.655 -1.190 4.550 1.00 97.25 157 ASP A C 1
ATOM 1148 O O . ASP A 1 157 ? -10.208 -1.285 3.400 1.00 97.25 157 ASP A O 1
ATOM 1152 N N . ILE A 1 158 ? -9.845 -1.148 5.617 1.00 96.94 158 ILE A N 1
ATOM 1153 C CA . ILE A 1 158 ? -8.379 -1.243 5.525 1.00 96.94 158 ILE A CA 1
ATOM 1154 C C . ILE A 1 158 ? -7.973 -2.559 4.842 1.00 96.94 158 ILE A C 1
ATOM 1156 O O . ILE A 1 158 ? -7.189 -2.548 3.892 1.00 96.94 158 ILE A O 1
ATOM 1160 N N . GLU A 1 159 ? -8.517 -3.700 5.279 1.00 97.56 159 GLU A N 1
ATOM 1161 C CA . GLU A 1 159 ? -8.230 -5.022 4.700 1.00 97.56 159 GLU A CA 1
ATOM 1162 C C . GLU A 1 159 ? -8.636 -5.109 3.223 1.00 97.56 159 GLU A C 1
ATOM 1164 O O . GLU A 1 159 ? -7.894 -5.660 2.402 1.00 97.56 159 GLU A O 1
ATOM 1169 N N . LYS A 1 160 ? -9.781 -4.527 2.854 1.00 97.88 160 LYS A N 1
ATOM 1170 C CA . LYS A 1 160 ? -10.236 -4.437 1.463 1.00 97.88 160 LYS A CA 1
ATOM 1171 C C . LYS A 1 160 ? -9.241 -3.657 0.603 1.00 97.88 160 LYS A C 1
ATOM 1173 O O . LYS A 1 160 ? -8.850 -4.149 -0.460 1.00 97.88 160 LYS A O 1
ATOM 1178 N N . ASN A 1 161 ? -8.810 -2.482 1.060 1.00 97.56 161 ASN A N 1
ATOM 1179 C CA . ASN A 1 161 ? -7.848 -1.639 0.347 1.00 97.56 161 ASN A CA 1
ATOM 1180 C C . ASN A 1 161 ? -6.463 -2.304 0.259 1.00 97.56 161 ASN A C 1
ATOM 1182 O O . ASN A 1 161 ? -5.859 -2.324 -0.814 1.00 97.56 161 ASN A O 1
ATOM 1186 N N . LEU A 1 162 ? -6.005 -2.981 1.317 1.00 97.31 162 LEU A N 1
ATOM 1187 C CA . LEU A 1 162 ? -4.791 -3.811 1.278 1.00 97.31 162 LEU A CA 1
ATOM 1188 C C . LEU A 1 162 ? -4.918 -5.001 0.322 1.00 97.31 162 LEU A C 1
ATOM 1190 O O . LEU A 1 162 ? -3.939 -5.398 -0.307 1.00 97.31 162 LEU A O 1
ATOM 1194 N N . GLY A 1 163 ? -6.115 -5.567 0.171 1.00 97.25 163 GLY A N 1
ATOM 1195 C CA . GLY A 1 163 ? -6.397 -6.586 -0.834 1.00 97.25 163 GLY A CA 1
ATOM 1196 C C . GLY A 1 163 ? -6.261 -6.057 -2.265 1.00 97.25 163 GLY A C 1
ATOM 1197 O O . GLY A 1 163 ? -5.787 -6.784 -3.138 1.00 97.25 163 GLY A O 1
ATOM 1198 N N . ILE A 1 164 ? -6.646 -4.800 -2.512 1.00 96.94 164 ILE A N 1
ATOM 1199 C CA . ILE A 1 164 ? -6.428 -4.121 -3.799 1.00 96.94 164 ILE A CA 1
ATOM 1200 C C . ILE A 1 164 ? -4.931 -3.878 -4.016 1.00 96.94 164 ILE A C 1
ATOM 1202 O O . ILE A 1 164 ? -4.420 -4.255 -5.068 1.00 96.94 164 ILE A O 1
ATOM 1206 N N . ALA A 1 165 ? -4.224 -3.340 -3.015 1.00 97.06 165 ALA A N 1
ATOM 1207 C CA . ALA A 1 165 ? -2.782 -3.102 -3.082 1.00 97.06 165 ALA A CA 1
ATOM 1208 C C . ALA A 1 165 ? -2.003 -4.393 -3.381 1.00 97.06 165 ALA A C 1
ATOM 1210 O O . ALA A 1 165 ? -1.147 -4.398 -4.257 1.00 97.06 165 ALA A O 1
ATOM 1211 N N . ARG A 1 166 ? -2.355 -5.512 -2.729 1.00 97.88 166 ARG A N 1
ATOM 1212 C CA . ARG A 1 166 ? -1.717 -6.819 -2.957 1.00 97.88 166 ARG A CA 1
ATOM 1213 C C . ARG A 1 166 ? -1.924 -7.341 -4.378 1.00 97.88 166 ARG A C 1
ATOM 1215 O O . ARG A 1 166 ? -1.002 -7.898 -4.956 1.00 97.88 166 ARG A O 1
ATOM 1222 N N . ARG A 1 167 ? -3.128 -7.189 -4.942 1.00 97.50 167 ARG A N 1
ATOM 1223 C CA . ARG A 1 167 ? -3.381 -7.580 -6.340 1.00 97.50 167 ARG A CA 1
ATOM 1224 C C . ARG A 1 167 ? -2.606 -6.692 -7.309 1.00 97.50 167 ARG A C 1
ATOM 1226 O O . ARG A 1 167 ? -1.949 -7.219 -8.188 1.00 97.50 167 ARG A O 1
ATOM 1233 N N . GLY A 1 168 ? -2.613 -5.375 -7.093 1.00 96.50 168 GLY A N 1
ATOM 1234 C CA . GLY A 1 168 ? -1.822 -4.454 -7.911 1.00 96.50 168 GLY A CA 1
ATOM 1235 C C . GLY A 1 168 ? -0.314 -4.714 -7.818 1.00 96.50 168 GLY A C 1
ATOM 1236 O O . GLY A 1 168 ? 0.385 -4.582 -8.814 1.00 96.50 168 GLY A O 1
ATOM 1237 N N . HIS A 1 169 ? 0.185 -5.115 -6.644 1.00 97.25 169 HIS A N 1
ATOM 1238 C CA . HIS A 1 169 ? 1.576 -5.533 -6.455 1.00 97.25 169 HIS A CA 1
ATOM 1239 C C . HIS A 1 169 ? 1.882 -6.830 -7.202 1.00 97.25 169 HIS A C 1
ATOM 1241 O O . HIS A 1 169 ? 2.919 -6.902 -7.847 1.00 97.25 169 HIS A O 1
ATOM 1247 N N . ALA A 1 170 ? 0.978 -7.814 -7.183 1.00 97.44 170 ALA A N 1
ATOM 1248 C CA . ALA A 1 170 ? 1.140 -9.032 -7.972 1.00 97.44 170 ALA A CA 1
ATOM 1249 C C . ALA A 1 170 ? 1.207 -8.726 -9.479 1.00 97.44 170 ALA A C 1
ATOM 1251 O O . ALA A 1 170 ? 2.117 -9.213 -10.142 1.00 97.44 170 ALA A O 1
ATOM 1252 N N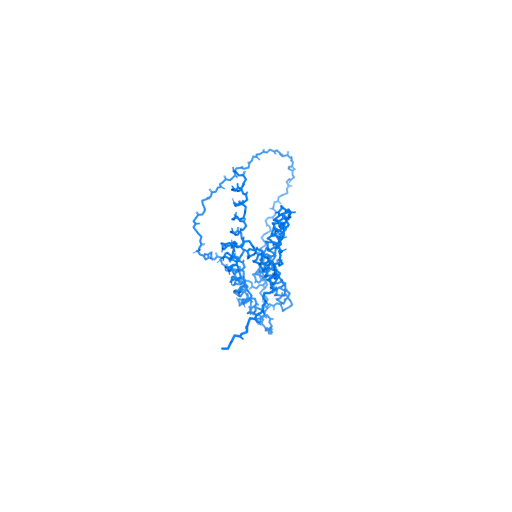 . ASP A 1 171 ? 0.320 -7.861 -9.987 1.00 96.81 171 ASP A N 1
ATOM 1253 C CA . ASP A 1 171 ? 0.346 -7.412 -11.387 1.00 96.81 171 ASP A CA 1
ATOM 1254 C C . ASP A 1 171 ? 1.670 -6.688 -11.720 1.00 96.81 171 ASP A C 1
ATOM 1256 O O . ASP A 1 171 ? 2.252 -6.889 -12.785 1.00 96.81 171 ASP A O 1
ATOM 1260 N N . LEU A 1 172 ? 2.166 -5.842 -10.806 1.00 95.06 172 LEU A N 1
ATOM 1261 C CA . LEU A 1 172 ? 3.449 -5.142 -10.951 1.00 95.06 172 LEU A CA 1
ATOM 1262 C C . LEU A 1 172 ? 4.632 -6.120 -10.968 1.00 95.06 172 LEU A C 1
ATOM 1264 O O . LEU A 1 172 ? 5.509 -6.007 -11.818 1.00 95.06 172 LEU A O 1
ATOM 1268 N N . HIS A 1 173 ? 4.645 -7.086 -10.051 1.00 95.56 173 HIS A N 1
ATOM 1269 C CA . HIS A 1 173 ? 5.694 -8.094 -9.947 1.00 95.56 173 HIS A CA 1
ATOM 1270 C C . HIS A 1 173 ? 5.718 -9.013 -11.175 1.00 95.56 173 HIS A C 1
ATOM 1272 O O . HIS A 1 173 ? 6.792 -9.313 -11.691 1.00 95.56 173 HIS A O 1
ATOM 1278 N N . GLU A 1 174 ? 4.548 -9.410 -11.685 1.00 95.38 174 GLU A N 1
ATOM 1279 C CA . GLU A 1 174 ? 4.432 -10.151 -12.945 1.00 95.38 174 GLU A CA 1
ATOM 1280 C C . GLU A 1 174 ? 5.001 -9.337 -14.115 1.00 95.38 174 GLU A C 1
ATOM 1282 O O . GLU A 1 174 ? 5.805 -9.859 -14.885 1.00 95.38 174 GLU A O 1
ATOM 1287 N N . HIS A 1 175 ? 4.681 -8.041 -14.196 1.00 93.25 175 HIS A N 1
ATOM 1288 C CA . HIS A 1 175 ? 5.246 -7.158 -15.218 1.00 93.25 175 HIS A CA 1
ATOM 1289 C C . HIS A 1 175 ? 6.775 -7.020 -15.106 1.00 93.25 175 HIS A C 1
ATOM 1291 O O . HIS A 1 175 ? 7.476 -6.953 -16.113 1.00 93.25 175 HIS A O 1
ATOM 1297 N N . HIS A 1 176 ? 7.323 -7.006 -13.889 1.00 93.44 176 HIS A N 1
ATOM 1298 C CA . HIS A 1 176 ? 8.770 -6.944 -13.666 1.00 93.44 176 HIS A CA 1
ATOM 1299 C C . HIS A 1 176 ? 9.511 -8.243 -14.000 1.00 93.44 176 HIS A C 1
ATOM 1301 O O . HIS A 1 176 ? 10.731 -8.222 -14.143 1.00 93.44 176 HIS A O 1
ATOM 1307 N N . ALA A 1 177 ? 8.798 -9.361 -14.148 1.00 92.62 177 ALA A N 1
ATOM 1308 C CA . ALA A 1 177 ? 9.374 -10.622 -14.605 1.00 92.62 177 ALA A CA 1
ATOM 1309 C C . ALA A 1 177 ? 9.533 -10.692 -16.139 1.00 92.62 177 ALA A C 1
ATOM 1311 O O . ALA A 1 177 ? 10.121 -11.648 -16.651 1.00 92.62 177 ALA A O 1
ATOM 1312 N N . GLU A 1 178 ? 9.015 -9.710 -16.884 1.00 90.88 178 GLU A N 1
ATOM 1313 C CA . GLU A 1 178 ? 9.178 -9.626 -18.336 1.00 90.88 178 GLU A CA 1
ATOM 1314 C C . GLU A 1 178 ? 10.632 -9.297 -18.730 1.00 90.88 178 GLU A C 1
ATOM 1316 O O . GLU A 1 178 ? 11.320 -8.526 -18.066 1.00 90.88 178 GLU A O 1
ATOM 1321 N N . GLU A 1 179 ? 11.091 -9.814 -19.878 1.00 85.50 179 GLU A N 1
ATOM 1322 C CA . GLU A 1 179 ? 12.436 -9.524 -20.420 1.00 85.50 179 GLU A CA 1
ATOM 1323 C C . GLU A 1 179 ? 12.643 -8.023 -20.702 1.00 85.50 179 GLU A C 1
ATOM 1325 O O . GLU A 1 179 ? 13.762 -7.513 -20.662 1.00 85.50 179 GLU A O 1
ATOM 1330 N N . LYS A 1 180 ? 11.555 -7.304 -21.007 1.00 91.19 180 LYS A N 1
ATOM 1331 C CA . LYS A 1 180 ? 11.563 -5.866 -21.282 1.00 91.19 180 LYS A CA 1
ATOM 1332 C C . LYS A 1 180 ? 10.449 -5.173 -20.519 1.00 91.19 180 LYS A C 1
ATOM 1334 O O . LYS A 1 180 ? 9.322 -5.082 -20.995 1.00 91.19 180 LYS A O 1
ATOM 1339 N N . ILE A 1 181 ? 10.810 -4.607 -19.379 1.00 91.94 181 ILE A N 1
ATOM 1340 C CA . ILE A 1 181 ? 9.888 -3.857 -18.532 1.00 91.94 181 ILE A CA 1
ATOM 1341 C C . ILE A 1 181 ? 9.576 -2.509 -19.189 1.00 91.94 181 ILE A C 1
ATOM 1343 O O . ILE A 1 181 ? 10.475 -1.702 -19.454 1.00 91.94 181 ILE A O 1
ATOM 1347 N N . ALA A 1 182 ? 8.292 -2.262 -19.447 1.00 93.81 182 ALA A N 1
ATOM 1348 C CA . ALA A 1 182 ? 7.810 -1.045 -20.085 1.00 93.81 182 ALA A CA 1
ATOM 1349 C C . ALA A 1 182 ? 7.592 0.059 -19.029 1.00 93.81 182 ALA A C 1
ATOM 1351 O O . ALA A 1 182 ? 6.641 -0.034 -18.247 1.00 93.81 182 ALA A O 1
ATOM 1352 N N . PRO A 1 183 ? 8.374 1.162 -19.032 1.00 93.75 183 PRO A N 1
ATOM 1353 C CA . PRO A 1 183 ? 8.334 2.159 -17.953 1.00 93.75 183 PRO A CA 1
ATOM 1354 C C . PRO A 1 183 ? 6.943 2.765 -17.702 1.00 93.75 183 PRO A C 1
ATOM 1356 O O . PRO A 1 183 ? 6.551 3.014 -16.565 1.00 93.75 183 PRO A O 1
ATOM 1359 N N . LYS A 1 184 ? 6.155 2.976 -18.766 1.00 93.75 184 LYS A N 1
ATOM 1360 C CA . LYS A 1 184 ? 4.787 3.517 -18.662 1.00 93.75 184 LYS A CA 1
ATOM 1361 C C . LYS A 1 184 ? 3.817 2.545 -17.989 1.00 93.75 184 LYS A C 1
ATOM 1363 O O . LYS A 1 184 ? 2.962 2.978 -17.220 1.00 93.75 184 LYS A O 1
ATOM 1368 N N . THR A 1 185 ? 3.944 1.253 -18.282 1.00 94.56 185 THR A N 1
ATOM 1369 C CA . THR A 1 185 ? 3.115 0.209 -17.672 1.00 94.56 185 THR A CA 1
ATOM 1370 C C . THR A 1 185 ? 3.492 0.040 -16.204 1.00 94.56 185 THR A C 1
ATOM 1372 O O . THR A 1 185 ? 2.606 0.093 -15.353 1.00 94.56 185 THR A O 1
ATOM 1375 N N . ALA A 1 186 ? 4.793 -0.034 -15.898 1.00 95.12 186 ALA A N 1
ATOM 1376 C CA . ALA A 1 186 ? 5.306 -0.067 -14.529 1.00 95.12 186 ALA A CA 1
ATOM 1377 C C . ALA A 1 186 ? 4.821 1.138 -13.702 1.00 95.12 186 ALA A C 1
ATOM 1379 O O . ALA A 1 186 ? 4.297 0.956 -12.605 1.00 95.12 186 ALA A O 1
ATOM 1380 N N . MET A 1 187 ? 4.874 2.358 -14.256 1.00 96.00 187 MET A N 1
ATOM 1381 C CA . MET A 1 187 ? 4.354 3.566 -13.596 1.00 96.00 187 MET A CA 1
ATOM 1382 C C . MET A 1 187 ? 2.859 3.453 -13.280 1.00 96.00 187 MET A C 1
ATOM 1384 O O . MET A 1 187 ? 2.428 3.786 -12.176 1.00 96.00 187 MET A O 1
ATOM 1388 N N . ALA A 1 188 ? 2.054 2.992 -14.240 1.00 95.56 188 ALA A N 1
ATOM 1389 C CA . ALA A 1 188 ? 0.613 2.862 -14.055 1.00 95.56 188 ALA A CA 1
ATOM 1390 C C . ALA A 1 188 ? 0.257 1.804 -12.996 1.00 95.56 188 ALA A C 1
ATOM 1392 O O . ALA A 1 188 ? -0.662 2.011 -12.203 1.00 95.56 188 ALA A O 1
ATOM 1393 N N . LEU A 1 189 ? 0.981 0.682 -12.965 1.00 96.44 189 LEU A N 1
ATOM 1394 C CA . LEU A 1 189 ? 0.802 -0.369 -11.962 1.00 96.44 189 LEU A CA 1
ATOM 1395 C C . LEU A 1 189 ? 1.258 0.102 -10.573 1.00 96.44 189 LEU A C 1
ATOM 1397 O O . LEU A 1 189 ? 0.495 -0.020 -9.615 1.00 96.44 189 LEU A O 1
ATOM 1401 N N . ALA A 1 190 ? 2.426 0.743 -10.472 1.00 96.31 190 ALA A N 1
ATOM 1402 C CA . ALA A 1 190 ? 2.912 1.353 -9.234 1.00 96.31 190 ALA A CA 1
ATOM 1403 C C . ALA A 1 190 ? 1.923 2.399 -8.688 1.00 96.31 190 ALA A C 1
ATOM 1405 O O . ALA A 1 190 ? 1.619 2.401 -7.495 1.00 96.31 190 ALA A O 1
ATOM 1406 N N . GLN A 1 191 ? 1.333 3.226 -9.560 1.00 96.12 191 GLN A N 1
ATOM 1407 C CA . GLN A 1 191 ? 0.320 4.205 -9.159 1.00 96.12 191 GLN A CA 1
ATOM 1408 C C . GLN A 1 191 ? -0.920 3.535 -8.555 1.00 96.12 191 GLN A C 1
ATOM 1410 O O . GLN A 1 191 ? -1.389 3.969 -7.506 1.00 96.12 191 GLN A O 1
ATOM 1415 N N . LYS A 1 192 ? -1.421 2.446 -9.158 1.00 95.88 192 LYS A N 1
ATOM 1416 C CA . LYS A 1 192 ? -2.559 1.692 -8.603 1.00 95.88 192 LYS A CA 1
ATOM 1417 C C . LYS A 1 192 ? -2.264 1.154 -7.203 1.00 95.88 192 LYS A C 1
ATOM 1419 O O . LYS A 1 192 ? -3.141 1.196 -6.340 1.00 95.88 192 LYS A O 1
ATOM 1424 N N . VAL A 1 193 ? -1.048 0.652 -6.970 1.00 97.25 193 VAL A N 1
ATOM 1425 C CA . VAL A 1 193 ? -0.640 0.180 -5.638 1.00 97.25 193 VAL A CA 1
ATOM 1426 C C . VAL A 1 193 ? -0.580 1.345 -4.653 1.00 97.25 193 VAL A C 1
ATOM 1428 O O . VAL A 1 193 ? -1.133 1.239 -3.558 1.00 97.25 193 VAL A O 1
ATOM 1431 N N . ASN A 1 194 ? 0.015 2.472 -5.050 1.00 96.50 194 ASN A N 1
ATOM 1432 C CA . ASN A 1 194 ? 0.119 3.663 -4.208 1.00 96.50 194 ASN A CA 1
ATOM 1433 C C . ASN A 1 194 ? -1.263 4.224 -3.821 1.00 96.50 194 ASN A C 1
ATOM 1435 O O . ASN A 1 194 ? -1.503 4.537 -2.656 1.00 96.50 194 ASN A O 1
ATOM 1439 N N . ASP A 1 195 ? -2.211 4.284 -4.759 1.00 96.00 195 ASP A N 1
ATOM 1440 C CA . ASP A 1 195 ? -3.575 4.754 -4.485 1.00 96.00 195 ASP A CA 1
ATOM 1441 C C . ASP A 1 195 ? -4.309 3.850 -3.486 1.00 96.00 195 ASP A C 1
ATOM 1443 O O . ASP A 1 195 ? -4.957 4.337 -2.556 1.00 96.00 195 ASP A O 1
ATOM 1447 N N . ALA A 1 196 ? -4.154 2.530 -3.618 1.00 97.19 196 ALA A N 1
ATOM 1448 C CA . ALA A 1 196 ? -4.728 1.572 -2.678 1.00 97.19 196 ALA A CA 1
ATOM 1449 C C . ALA A 1 196 ? -4.082 1.659 -1.283 1.00 97.19 196 ALA A C 1
ATOM 1451 O O . ALA A 1 196 ? -4.788 1.620 -0.273 1.00 97.19 196 ALA A O 1
ATOM 1452 N N . LEU A 1 197 ? -2.755 1.829 -1.211 1.00 97.50 197 LEU A N 1
ATOM 1453 C CA . LEU A 1 197 ? -2.037 2.049 0.048 1.00 97.50 197 LEU A CA 1
ATOM 1454 C C . LEU A 1 197 ? -2.467 3.350 0.727 1.00 97.50 197 LEU A C 1
ATOM 1456 O O . LEU A 1 197 ? -2.650 3.369 1.941 1.00 97.50 197 LEU A O 1
ATOM 1460 N N . ARG A 1 198 ? -2.683 4.424 -0.038 1.00 95.88 198 ARG A N 1
ATOM 1461 C CA . ARG A 1 198 ? -3.205 5.694 0.484 1.00 95.88 198 ARG A CA 1
ATOM 1462 C C . ARG A 1 198 ? -4.610 5.559 1.044 1.00 95.88 198 ARG A C 1
ATOM 1464 O O . ARG A 1 198 ? -4.865 6.090 2.119 1.00 95.88 198 ARG A O 1
ATOM 1471 N N . ALA A 1 199 ? -5.497 4.846 0.353 1.00 96.25 199 ALA A N 1
ATOM 1472 C CA . ALA A 1 199 ? -6.842 4.586 0.855 1.00 96.25 199 ALA A CA 1
ATOM 1473 C C . ALA A 1 199 ? -6.798 3.796 2.177 1.00 96.25 199 ALA A C 1
ATOM 1475 O O . ALA A 1 199 ? -7.396 4.216 3.164 1.00 96.25 199 ALA A O 1
ATOM 1476 N N . ALA A 1 200 ? -6.002 2.722 2.233 1.00 96.75 200 ALA A N 1
ATOM 1477 C CA . ALA A 1 200 ? -5.810 1.936 3.452 1.00 96.75 200 ALA A CA 1
ATOM 1478 C C . ALA A 1 200 ? -5.203 2.759 4.606 1.00 96.75 200 ALA A C 1
ATOM 1480 O O . ALA A 1 200 ? -5.632 2.627 5.751 1.00 96.75 200 ALA A O 1
ATOM 1481 N N . HIS A 1 201 ? -4.231 3.628 4.315 1.00 96.25 201 HIS A N 1
ATOM 1482 C CA . HIS A 1 201 ? -3.605 4.499 5.313 1.00 96.25 201 HIS A CA 1
ATOM 1483 C C . HIS A 1 201 ? -4.582 5.562 5.833 1.00 96.25 201 HIS A C 1
ATOM 1485 O O . HIS A 1 201 ? -4.651 5.792 7.036 1.00 96.25 201 HIS A O 1
ATOM 1491 N N . ALA A 1 202 ? -5.403 6.148 4.960 1.00 95.50 202 ALA A N 1
ATOM 1492 C CA . ALA A 1 202 ? -6.431 7.100 5.369 1.00 95.50 202 ALA A CA 1
ATOM 1493 C C . ALA A 1 202 ? -7.470 6.458 6.304 1.00 95.50 202 ALA A C 1
ATOM 1495 O O . ALA A 1 202 ? -7.876 7.076 7.287 1.00 95.50 202 ALA A O 1
ATOM 1496 N N . ASP A 1 203 ? -7.883 5.218 6.034 1.00 95.00 203 ASP A N 1
ATOM 1497 C CA . ASP A 1 203 ? -8.798 4.486 6.917 1.00 95.00 203 ASP A CA 1
ATOM 1498 C C . ASP A 1 203 ? -8.128 4.098 8.245 1.00 95.00 203 ASP A C 1
ATOM 1500 O O . ASP A 1 203 ? -8.745 4.206 9.305 1.00 95.00 203 ASP A O 1
ATOM 1504 N N . HIS A 1 204 ? -6.838 3.752 8.222 1.00 94.75 204 HIS A N 1
ATOM 1505 C CA . HIS A 1 204 ? -6.046 3.569 9.439 1.00 94.75 204 HIS A CA 1
ATOM 1506 C C . HIS A 1 204 ? -6.001 4.845 10.295 1.00 94.75 204 HIS A C 1
ATOM 1508 O O . HIS A 1 204 ? -6.194 4.780 11.508 1.00 94.75 204 HIS A O 1
ATOM 1514 N N . ASP A 1 205 ? -5.796 6.014 9.692 1.00 93.75 205 ASP A N 1
ATOM 1515 C CA . ASP A 1 205 ? -5.758 7.278 10.431 1.00 93.75 205 ASP A CA 1
ATOM 1516 C C . ASP A 1 205 ? -7.135 7.653 11.010 1.00 93.75 205 ASP A C 1
ATOM 1518 O O . ASP A 1 205 ? -7.209 8.174 12.126 1.00 93.75 205 ASP A O 1
ATOM 1522 N N . LYS A 1 206 ? -8.236 7.321 10.315 1.00 93.31 206 LYS A N 1
ATOM 1523 C CA . LYS A 1 206 ? -9.599 7.442 10.873 1.00 93.31 206 LYS A CA 1
ATOM 1524 C C . LYS A 1 206 ? -9.765 6.584 12.126 1.00 93.31 206 LYS A C 1
ATOM 1526 O O . LYS A 1 206 ? -10.279 7.078 13.129 1.00 93.31 206 LYS A O 1
ATOM 1531 N N . LEU A 1 207 ? -9.308 5.332 12.080 1.00 92.00 207 LEU A N 1
ATOM 1532 C CA . LEU A 1 207 ? -9.345 4.424 13.227 1.00 92.00 207 LEU A CA 1
ATOM 1533 C C . LEU A 1 207 ? -8.559 4.994 14.413 1.00 92.00 207 LEU A C 1
ATOM 1535 O O . LEU A 1 207 ? -9.065 5.002 15.530 1.00 92.00 207 LEU A O 1
ATOM 1539 N N . MET A 1 208 ? -7.366 5.543 14.173 1.00 90.50 208 MET A N 1
ATOM 1540 C CA . MET A 1 208 ? -6.557 6.136 15.246 1.00 90.50 208 MET A CA 1
ATOM 1541 C C . MET A 1 208 ? -7.179 7.374 15.859 1.00 90.50 208 MET A C 1
ATOM 1543 O O . MET A 1 208 ? -7.156 7.539 17.077 1.00 90.50 208 MET A O 1
ATOM 1547 N N . LYS A 1 209 ? -7.766 8.236 15.032 1.00 90.44 209 LYS A N 1
ATOM 1548 C CA . LYS A 1 209 ? -8.466 9.414 15.527 1.00 90.44 209 LYS A CA 1
ATOM 1549 C C . LYS A 1 209 ? -9.636 9.028 16.436 1.00 90.44 209 LYS A C 1
ATOM 1551 O O . LYS A 1 209 ? -9.748 9.578 17.526 1.00 90.44 209 LYS A O 1
ATOM 1556 N N . ARG A 1 210 ? -10.452 8.057 16.014 1.00 88.69 210 ARG A N 1
ATOM 1557 C CA . ARG A 1 210 ? -11.582 7.541 16.801 1.00 88.69 210 ARG A CA 1
ATOM 1558 C C . ARG A 1 210 ? -11.136 7.065 18.182 1.00 88.69 210 ARG A C 1
ATOM 1560 O O . ARG A 1 210 ? -11.757 7.418 19.174 1.00 88.69 210 ARG A O 1
ATOM 1567 N N . LEU A 1 211 ? -10.065 6.278 18.240 1.00 84.06 211 LEU A N 1
ATOM 1568 C CA . LEU A 1 211 ? -9.611 5.677 19.494 1.00 84.06 211 LEU A CA 1
ATOM 1569 C C . LEU A 1 211 ? -9.099 6.711 20.498 1.00 84.06 211 LEU A C 1
ATOM 1571 O O . LEU A 1 211 ? -9.333 6.573 21.695 1.00 84.06 211 LEU A O 1
ATOM 1575 N N . HIS A 1 212 ? -8.456 7.778 20.019 1.00 82.25 212 HIS A N 1
ATOM 1576 C CA . HIS A 1 212 ? -8.091 8.898 20.885 1.00 82.25 212 HIS A CA 1
ATOM 1577 C C . HIS A 1 212 ? -9.327 9.658 21.394 1.00 82.25 212 HIS A C 1
ATOM 1579 O O . HIS A 1 212 ? -9.365 10.052 22.555 1.00 82.25 212 HIS A O 1
ATOM 1585 N N . GLU A 1 213 ? -10.354 9.836 20.558 1.00 81.44 213 GLU A N 1
ATOM 1586 C CA . GLU A 1 213 ? -11.597 10.511 20.961 1.00 81.44 213 GLU A CA 1
ATOM 1587 C C . GLU A 1 213 ? -12.386 9.709 22.014 1.00 81.44 213 GLU A C 1
ATOM 1589 O O . GLU A 1 213 ? -12.982 10.309 22.910 1.00 81.44 213 GLU A O 1
ATOM 1594 N N . THR A 1 214 ? -12.358 8.372 21.956 1.00 71.44 214 THR A N 1
ATOM 1595 C CA . THR A 1 214 ? -12.995 7.509 22.968 1.00 71.44 214 THR A CA 1
ATOM 1596 C C . THR A 1 214 ? -12.268 7.517 24.316 1.00 71.44 214 THR A C 1
ATOM 1598 O O . THR A 1 214 ? -12.914 7.467 25.363 1.00 71.44 214 THR A O 1
ATOM 1601 N N . ASP A 1 215 ? -10.937 7.636 24.324 1.00 67.88 215 ASP A N 1
ATOM 1602 C CA . ASP A 1 215 ? -10.150 7.696 25.566 1.00 67.88 215 ASP A CA 1
ATOM 1603 C C . ASP A 1 215 ? -10.433 8.987 26.366 1.00 67.88 215 ASP A C 1
ATOM 1605 O O . ASP A 1 215 ? -10.491 8.974 27.603 1.00 67.88 215 ASP A O 1
ATOM 1609 N N . ASP A 1 216 ? -10.676 10.097 25.663 1.00 68.38 216 ASP A N 1
ATOM 1610 C CA . ASP A 1 216 ? -11.002 11.394 26.264 1.00 68.38 216 ASP A CA 1
ATOM 1611 C C . ASP A 1 216 ? -12.436 11.455 26.823 1.00 68.38 216 ASP A C 1
ATOM 1613 O O . ASP A 1 216 ? -12.702 12.223 27.757 1.00 68.38 216 ASP A O 1
ATOM 1617 N N . SER A 1 217 ? -13.376 10.673 26.272 1.00 65.69 217 SER A N 1
ATOM 1618 C CA . SER A 1 217 ? -14.766 10.645 26.748 1.00 65.69 217 SER A CA 1
ATOM 1619 C C . SER A 1 217 ? -14.951 9.863 28.046 1.00 65.69 217 SER A C 1
ATOM 1621 O O . SER A 1 217 ? -15.769 10.270 28.864 1.00 65.69 217 SER A O 1
ATOM 1623 N N . ASP A 1 218 ? -14.167 8.806 28.271 1.00 59.06 218 ASP A N 1
ATOM 1624 C CA . ASP A 1 218 ? -14.244 7.984 29.491 1.00 59.06 218 ASP A CA 1
ATOM 1625 C C . ASP A 1 218 ? -13.566 8.641 30.711 1.00 59.06 218 ASP A C 1
ATOM 1627 O O . ASP A 1 218 ? -13.687 8.161 31.838 1.00 59.06 218 ASP A O 1
ATOM 1631 N N . SER A 1 219 ? -12.844 9.746 30.497 1.00 58.44 219 SER A N 1
ATOM 1632 C CA . SER A 1 219 ? -12.115 10.483 31.539 1.00 58.44 219 SER A CA 1
ATOM 1633 C C . SER A 1 219 ? -12.906 11.660 32.146 1.00 58.44 219 SER A C 1
ATOM 1635 O O . SER A 1 219 ? -12.338 12.427 32.931 1.00 58.44 219 SER A O 1
ATOM 1637 N N . LYS A 1 220 ? -14.187 11.839 31.792 1.00 45.09 220 LYS A N 1
ATOM 1638 C CA . LYS A 1 220 ? -15.081 12.904 32.294 1.00 45.09 220 LYS A CA 1
ATOM 1639 C C . LYS A 1 220 ? -16.274 12.340 33.053 1.00 45.09 220 LYS A C 1
ATOM 1641 O O . LYS A 1 220 ? -16.663 12.996 34.046 1.00 45.09 220 LYS A O 1
#

pLDDT: mean 75.59, std 23.42, range [32.72, 97.88]

Secondary structure (DSSP, 8-state):
-------------------S--HHHHHHHHHHHHHHHHHHHHHHHHHHHHHHHHHHHHHHHH--PPPP----S-SPPPPP---PPPP-----------------------SSPPHHHHHHHHHHHHHHHHHHHHHHHHHHHHHHHTT-HHHHHHHHHHHHHHHHHHHHHHHHHHHHTSSS--HHHHHHHHHHHHHHHHHHHHHHHHHHHHHHHHHHHTT-

Foldseek 3Di:
DDDDDDDDDDPPPPPVPPPDDPPVVVVVLVVLLVVLLVQLLVLLVQLLCLLVVVLVCLCLQAVADQDDDDQPPPDDDDDDDDDDDDDDDDDDDDDDDDPPPPPPSPRNNDPFDDLVSLQVSLVSNLVSLVSSVVSLVSNLVSCVVVVVVVLNVLSVQLVVLSVQLNVLSVVLNVLSPDPGRGSNVNSVSSVSNSSSSVSSSVSSVVSVVVVVVVVVVVVD

Sequence (220 aa):
MNSNVVVLMISVGLSASVAGAAPDAGAKARGSYNFYSHSSHNSFSSARSHVEGYQGYLHDTHGVAVPAHTPTATAVPAASVSVVRPATPAPQVVSSTPTVVDHHAEIATHGSVDTEVARDASDALGDDIERIQRHVKRMRAHAEELEDTEALSILADIEKNLGIARRGHADLHEHHAEEKIAPKTAMALAQKVNDALRAAHADHDKLMKRLHETDDSDSK

Radius of gyration: 27.55 Å; chains: 1; bounding box: 72×89×67 Å